Protein AF-A0A951TPG4-F1 (afdb_monomer)

Radius of gyration: 19.71 Å; Cα contacts (8 Å, |Δi|>4): 308; chains: 1; bounding box: 46×53×49 Å

Structure (mmCIF, N/CA/C/O backbone):
data_AF-A0A951TPG4-F1
#
_entry.id   AF-A0A951TPG4-F1
#
loop_
_atom_site.group_PDB
_atom_site.id
_atom_site.type_symbol
_atom_site.label_atom_id
_atom_site.label_alt_id
_atom_site.label_comp_id
_atom_site.label_asym_id
_atom_site.label_entity_id
_atom_site.label_seq_id
_atom_site.pdbx_PDB_ins_code
_atom_site.Cartn_x
_atom_site.Cartn_y
_atom_site.Cartn_z
_atom_site.occupancy
_atom_site.B_iso_or_equiv
_atom_site.auth_seq_id
_atom_site.auth_comp_id
_atom_site.auth_asym_id
_atom_site.auth_atom_id
_atom_site.pdbx_PDB_model_num
ATOM 1 N N . ASP A 1 1 ? -2.250 18.050 19.161 1.00 84.06 1 ASP A N 1
ATOM 2 C CA . ASP A 1 1 ? -1.985 19.149 18.206 1.00 84.06 1 ASP A CA 1
ATOM 3 C C . ASP A 1 1 ? -3.264 19.730 17.586 1.00 84.06 1 ASP A C 1
ATOM 5 O O . ASP A 1 1 ? -3.178 20.766 16.949 1.00 84.06 1 ASP A O 1
ATOM 9 N N . GLY A 1 2 ? -4.445 19.131 17.802 1.00 88.38 2 GLY A N 1
ATOM 10 C CA . GLY A 1 2 ? -5.726 19.658 17.303 1.00 88.38 2 GLY A CA 1
ATOM 11 C C . GLY A 1 2 ? -6.078 19.198 15.884 1.00 88.38 2 GLY A C 1
ATOM 12 O O . GLY A 1 2 ? -7.195 19.431 15.429 1.00 88.38 2 GLY A O 1
ATOM 13 N N . SER A 1 3 ? -5.179 18.470 15.213 1.00 88.88 3 SER A N 1
ATOM 14 C CA . SER A 1 3 ? -5.372 17.965 13.848 1.00 88.88 3 SER A CA 1
ATOM 15 C C . SER A 1 3 ? -6.618 17.081 13.736 1.00 88.88 3 SER A C 1
ATOM 17 O O . SER A 1 3 ? -7.423 17.235 12.823 1.00 88.88 3 SER A O 1
ATOM 19 N N . ALA A 1 4 ? -6.839 16.202 14.716 1.00 91.44 4 ALA A N 1
ATOM 20 C CA . ALA A 1 4 ? -8.004 15.321 14.748 1.00 91.44 4 ALA A CA 1
ATOM 21 C C . ALA A 1 4 ? -9.334 16.088 14.898 1.00 91.44 4 ALA A C 1
ATOM 23 O O . ALA A 1 4 ? -10.349 15.674 14.339 1.00 91.44 4 ALA A O 1
ATOM 24 N N . ASP A 1 5 ? -9.346 17.193 15.649 1.00 93.94 5 ASP A N 1
ATOM 25 C CA . ASP A 1 5 ? -10.544 18.025 15.823 1.00 93.94 5 ASP A CA 1
ATOM 26 C C . ASP A 1 5 ? -10.844 18.815 14.547 1.00 93.94 5 ASP A C 1
ATOM 28 O O . ASP A 1 5 ? -11.993 18.863 14.112 1.00 93.94 5 ASP A O 1
ATOM 32 N N . ALA A 1 6 ? -9.806 19.344 13.891 1.00 93.88 6 ALA A N 1
ATOM 33 C CA . ALA A 1 6 ? -9.936 20.022 12.605 1.00 93.88 6 ALA A CA 1
ATOM 34 C C . ALA A 1 6 ? -10.495 19.092 11.513 1.00 93.88 6 ALA A C 1
ATOM 36 O O . ALA A 1 6 ? -11.400 19.490 10.782 1.00 93.88 6 ALA A O 1
ATOM 37 N N . VAL A 1 7 ? -10.015 17.843 11.435 1.00 93.75 7 VAL A N 1
ATOM 38 C CA . VAL A 1 7 ? -10.526 16.847 10.475 1.00 93.75 7 VAL A CA 1
ATOM 39 C C . VAL A 1 7 ? -11.992 16.516 10.745 1.00 93.75 7 VAL A C 1
ATOM 41 O O . VAL A 1 7 ? -12.790 16.529 9.813 1.00 93.75 7 VAL A O 1
ATOM 44 N N . ALA A 1 8 ? -12.366 16.268 12.005 1.00 94.06 8 ALA A N 1
ATOM 45 C CA . ALA A 1 8 ? -13.750 15.950 12.362 1.00 94.06 8 ALA A CA 1
ATOM 46 C C . ALA A 1 8 ? -14.727 17.089 12.020 1.00 94.06 8 ALA A C 1
ATOM 48 O O . ALA A 1 8 ? -15.861 16.826 11.633 1.00 94.06 8 ALA A O 1
ATOM 49 N N . ALA A 1 9 ? -14.286 18.343 12.155 1.00 95.50 9 ALA A N 1
ATOM 50 C CA . ALA A 1 9 ? -15.098 19.509 11.826 1.00 95.50 9 ALA A CA 1
ATOM 51 C C . ALA A 1 9 ? -15.207 19.755 10.311 1.00 95.50 9 ALA A C 1
ATOM 53 O O . ALA A 1 9 ? -16.282 20.099 9.826 1.00 95.50 9 ALA A O 1
ATOM 54 N N . ALA A 1 10 ? -14.108 19.602 9.566 1.00 96.56 10 ALA A N 1
ATOM 55 C CA . ALA A 1 10 ? -14.062 19.907 8.135 1.00 96.56 10 ALA A CA 1
ATOM 56 C C . ALA A 1 10 ? -14.616 18.781 7.245 1.00 96.56 10 ALA A C 1
ATOM 58 O O . ALA A 1 10 ? -15.106 19.058 6.153 1.00 96.56 10 ALA A O 1
ATOM 59 N N . PHE A 1 11 ? -14.544 17.526 7.700 1.00 95.25 11 PHE A N 1
ATOM 60 C CA . PHE A 1 11 ? -14.898 16.344 6.911 1.00 95.25 11 PHE A CA 1
ATOM 61 C C . PHE A 1 11 ? -15.816 15.398 7.704 1.00 95.25 11 PHE A C 1
ATOM 63 O O . PHE A 1 11 ? -15.390 14.307 8.089 1.00 95.25 11 PHE A O 1
ATOM 70 N N . PRO A 1 12 ? -17.079 15.788 7.958 1.00 93.50 12 PRO A N 1
ATOM 71 C CA . PRO A 1 12 ? -18.003 14.994 8.774 1.00 93.50 12 PRO A CA 1
ATOM 72 C C . PRO A 1 12 ? -18.322 13.616 8.172 1.00 93.50 12 PRO A C 1
ATOM 74 O O . PRO A 1 12 ? -18.637 12.685 8.910 1.00 93.50 12 PRO A O 1
ATOM 77 N N . ASP A 1 13 ? -18.190 13.465 6.852 1.00 94.12 13 ASP A N 1
ATOM 78 C CA . ASP A 1 13 ? -18.424 12.202 6.143 1.00 94.12 13 ASP A CA 1
ATOM 79 C C . ASP A 1 13 ? -17.224 11.235 6.206 1.00 94.12 13 ASP A C 1
ATOM 81 O O . ASP A 1 13 ? -17.321 10.075 5.796 1.00 94.12 13 ASP A O 1
ATOM 85 N N . VAL A 1 14 ? -16.077 11.682 6.735 1.00 94.56 14 VAL A N 1
ATOM 86 C CA . VAL A 1 14 ? -14.886 10.846 6.917 1.00 94.56 14 VAL A CA 1
ATOM 87 C C . VAL A 1 14 ? -14.933 10.163 8.279 1.00 94.56 14 VAL A C 1
ATOM 89 O O . VAL A 1 14 ? -15.034 10.795 9.329 1.00 94.56 14 VAL A O 1
ATOM 92 N N . GLN A 1 15 ? -14.763 8.840 8.283 1.00 95.12 15 GLN A N 1
ATOM 93 C CA . GLN A 1 15 ? -14.588 8.099 9.526 1.00 95.12 15 GLN A CA 1
ATOM 94 C C . GLN A 1 15 ? -13.205 8.383 10.131 1.00 95.12 15 GLN A C 1
ATOM 96 O O . GLN A 1 15 ? -12.191 7.844 9.686 1.00 95.12 15 GLN A O 1
ATOM 101 N N . LEU A 1 16 ? -13.173 9.189 11.191 1.00 95.38 16 LEU A N 1
ATOM 102 C CA . LEU A 1 16 ? -11.955 9.480 11.940 1.00 95.38 16 LEU A CA 1
ATOM 103 C C . LEU A 1 16 ? -11.683 8.413 13.012 1.00 95.38 16 LEU A C 1
ATOM 105 O O . LEU A 1 16 ? -12.517 8.160 13.881 1.00 95.38 16 LEU A O 1
ATOM 109 N N . ILE A 1 17 ? -10.477 7.843 13.004 1.00 94.75 17 ILE A N 1
ATOM 110 C CA . ILE A 1 17 ? -9.995 6.921 14.041 1.00 94.75 17 ILE A CA 1
ATOM 111 C C . ILE A 1 17 ? -8.887 7.615 14.823 1.00 94.75 17 ILE A C 1
ATOM 113 O O . ILE A 1 17 ? -7.838 7.944 14.273 1.00 94.75 17 ILE A O 1
ATOM 117 N N . ARG A 1 18 ? -9.119 7.830 16.119 1.00 93.00 18 ARG A N 1
ATOM 118 C CA . ARG A 1 18 ? -8.136 8.436 17.022 1.00 93.00 18 ARG A CA 1
ATOM 119 C C . ARG A 1 18 ? -7.390 7.341 17.771 1.00 93.00 18 ARG A C 1
ATOM 121 O O . ARG A 1 18 ? -8.009 6.539 18.466 1.00 93.00 18 ARG A O 1
ATOM 128 N N . SER A 1 19 ? -6.069 7.323 17.636 1.00 90.25 19 SER A N 1
ATOM 129 C CA . SER A 1 19 ? -5.211 6.508 18.495 1.00 90.25 19 SER A CA 1
ATOM 130 C C . SER A 1 19 ? -4.970 7.228 19.820 1.00 90.25 19 SER A C 1
ATOM 132 O O . SER A 1 19 ? -4.822 8.450 19.838 1.00 90.25 19 SER A O 1
ATOM 134 N N . VAL A 1 20 ? -4.922 6.470 20.917 1.00 86.81 20 VAL A N 1
ATOM 135 C CA . VAL A 1 20 ? -4.588 6.998 22.252 1.00 86.81 20 VAL A CA 1
ATOM 136 C C . VAL A 1 20 ? -3.117 7.415 22.307 1.00 86.81 20 VAL A C 1
ATOM 138 O O . VAL A 1 20 ? -2.793 8.468 22.847 1.00 86.81 20 VAL A O 1
ATOM 141 N N . ASP A 1 21 ? -2.252 6.620 21.677 1.00 88.75 21 ASP A N 1
ATOM 142 C CA . ASP A 1 21 ? -0.809 6.838 21.631 1.00 88.75 21 ASP A CA 1
ATOM 143 C C . ASP A 1 21 ? -0.329 7.106 20.201 1.00 88.75 21 ASP A C 1
ATOM 145 O O . ASP A 1 21 ? -0.945 6.677 19.219 1.00 88.75 21 ASP A O 1
ATOM 149 N N . ASN A 1 22 ? 0.816 7.777 20.062 1.00 89.38 22 ASN A N 1
ATOM 150 C CA . ASN A 1 22 ? 1.472 7.905 18.766 1.00 89.38 22 ASN A CA 1
ATOM 151 C C . ASN A 1 22 ? 2.089 6.556 18.363 1.00 89.38 22 ASN A C 1
ATOM 153 O O . ASN A 1 22 ? 3.147 6.170 18.855 1.00 89.38 22 ASN A O 1
ATOM 157 N N . MET A 1 23 ? 1.415 5.848 17.458 1.00 89.81 23 MET A N 1
ATOM 158 C CA . MET A 1 23 ? 1.834 4.534 16.958 1.00 89.81 23 MET A CA 1
ATOM 159 C C . MET A 1 23 ? 2.755 4.616 15.733 1.00 89.81 23 MET A C 1
ATOM 161 O O . MET A 1 23 ? 3.107 3.578 15.168 1.00 89.81 23 MET A O 1
ATOM 165 N N . GLY A 1 24 ? 3.108 5.825 15.284 1.00 90.06 24 GLY A N 1
ATOM 166 C CA . GLY A 1 24 ? 3.859 6.027 14.052 1.00 90.06 24 GLY A CA 1
ATOM 167 C C . GLY A 1 24 ? 3.204 5.311 12.865 1.00 90.06 24 GLY A C 1
ATOM 168 O O . GLY A 1 24 ? 1.981 5.348 12.695 1.00 90.06 24 GLY A O 1
ATOM 169 N N . ALA A 1 25 ? 3.999 4.607 12.061 1.00 88.00 25 ALA A N 1
ATOM 170 C CA . ALA A 1 25 ? 3.506 3.920 10.873 1.00 88.00 25 ALA A CA 1
ATOM 171 C C . ALA A 1 25 ? 2.501 2.794 11.172 1.00 88.00 25 ALA A C 1
ATOM 173 O O . ALA A 1 25 ? 1.580 2.570 10.382 1.00 88.00 25 ALA A O 1
ATOM 174 N N . ALA A 1 26 ? 2.603 2.144 12.338 1.00 92.38 26 ALA A N 1
ATOM 175 C CA . ALA A 1 26 ? 1.662 1.106 12.759 1.00 92.38 26 ALA A CA 1
ATOM 176 C C . ALA A 1 26 ? 0.233 1.639 12.967 1.00 92.38 26 ALA A C 1
ATOM 178 O O . ALA A 1 26 ? -0.722 0.866 12.886 1.00 92.38 26 ALA A O 1
ATOM 179 N N . GLY A 1 27 ? 0.058 2.956 13.143 1.00 93.50 27 GLY A N 1
ATOM 180 C CA . GLY A 1 27 ? -1.261 3.592 13.200 1.00 93.50 27 GLY A CA 1
ATOM 181 C C . GLY A 1 27 ? -2.102 3.347 11.940 1.00 93.50 27 GLY A C 1
ATOM 182 O O . GLY A 1 27 ? -3.318 3.187 12.036 1.00 93.50 27 GLY A O 1
ATOM 183 N N . ARG A 1 28 ? -1.465 3.190 10.768 1.00 94.75 28 ARG A N 1
ATOM 184 C CA . ARG A 1 28 ? -2.149 2.851 9.505 1.00 94.75 28 ARG A CA 1
ATOM 185 C C . ARG A 1 28 ? -2.899 1.516 9.587 1.00 94.75 28 ARG A C 1
ATOM 187 O O . ARG A 1 28 ? -3.941 1.356 8.951 1.00 94.75 28 ARG A O 1
ATOM 194 N N . THR A 1 29 ? -2.429 0.578 10.412 1.00 96.00 29 THR A N 1
ATOM 195 C CA . THR A 1 29 ? -3.097 -0.715 10.624 1.00 96.00 29 THR A CA 1
ATOM 196 C C . THR A 1 29 ? -4.477 -0.557 11.267 1.00 96.00 29 THR A C 1
ATOM 198 O O . THR A 1 29 ? -5.376 -1.321 10.917 1.00 96.00 29 THR A O 1
ATOM 201 N N . LEU A 1 30 ? -4.698 0.455 12.117 1.00 95.88 30 LEU A N 1
ATOM 202 C CA . LEU A 1 30 ? -6.023 0.735 12.692 1.00 95.88 30 LEU A CA 1
ATOM 203 C C . LEU A 1 30 ? -7.043 1.086 11.597 1.00 95.88 30 LEU A C 1
ATOM 205 O O . LEU A 1 30 ? -8.168 0.585 11.601 1.00 95.88 30 LEU A O 1
ATOM 209 N N . GLY A 1 31 ? -6.622 1.886 10.612 1.00 96.25 31 GLY A N 1
ATOM 210 C CA . GLY A 1 31 ? -7.434 2.211 9.438 1.00 96.25 31 GLY A CA 1
ATOM 211 C C . GLY A 1 31 ? -7.790 0.972 8.618 1.00 96.25 31 GLY A C 1
ATOM 212 O O . GLY A 1 31 ? -8.952 0.767 8.273 1.00 96.25 31 GLY A O 1
ATOM 213 N N . VAL A 1 32 ? -6.820 0.084 8.370 1.00 97.75 32 VAL A N 1
ATOM 214 C CA . VAL A 1 32 ? -7.061 -1.167 7.626 1.00 97.75 32 VAL A CA 1
ATOM 215 C C . VAL A 1 32 ? -8.016 -2.106 8.373 1.00 97.75 32 VAL A C 1
ATOM 217 O O . VAL A 1 32 ? -8.857 -2.759 7.750 1.00 97.75 32 VAL A O 1
ATOM 220 N N . GLN A 1 33 ? -7.918 -2.177 9.703 1.00 97.25 33 GLN A N 1
ATOM 221 C CA . GLN A 1 33 ? -8.828 -2.973 10.530 1.00 97.25 33 GLN A CA 1
ATOM 222 C C . GLN A 1 33 ? -10.274 -2.479 10.407 1.00 97.25 33 GLN A C 1
ATOM 224 O O . GLN A 1 33 ? -11.175 -3.299 10.215 1.00 97.25 33 GLN A O 1
ATOM 229 N N . ALA A 1 34 ? -10.483 -1.162 10.443 1.00 97.31 34 ALA A N 1
ATOM 230 C CA . ALA A 1 34 ? -11.802 -0.544 10.321 1.00 97.31 34 ALA A CA 1
ATOM 231 C C . ALA A 1 34 ? -12.358 -0.528 8.886 1.00 97.31 34 ALA A C 1
ATOM 233 O O . ALA A 1 34 ? -13.577 -0.520 8.699 1.00 97.31 34 ALA A O 1
ATOM 234 N N . ALA A 1 35 ? -11.488 -0.539 7.871 1.00 97.19 35 ALA A N 1
ATOM 235 C CA . ALA A 1 35 ? -11.898 -0.560 6.473 1.00 97.19 35 ALA A CA 1
ATOM 236 C C . ALA A 1 35 ? -12.775 -1.785 6.168 1.00 97.19 35 ALA A C 1
ATOM 238 O O . ALA A 1 35 ? -12.524 -2.889 6.650 1.00 97.19 35 ALA A O 1
ATOM 239 N N . ARG A 1 36 ? -13.800 -1.602 5.330 1.00 96.12 36 ARG A N 1
ATOM 240 C CA . ARG A 1 36 ? -14.718 -2.680 4.905 1.00 96.12 36 ARG A CA 1
ATOM 241 C C . ARG A 1 36 ? -14.459 -3.167 3.479 1.00 96.12 36 ARG A C 1
ATOM 243 O O . ARG A 1 36 ? -15.005 -4.183 3.064 1.00 96.12 36 ARG A O 1
ATOM 250 N N . THR A 1 37 ? -13.630 -2.450 2.728 1.00 97.00 37 THR A N 1
ATOM 251 C CA . THR A 1 37 ? -13.306 -2.761 1.337 1.00 97.00 37 THR A CA 1
ATOM 252 C C . THR A 1 37 ? -12.300 -3.917 1.239 1.00 97.00 37 THR A C 1
ATOM 254 O O . THR A 1 37 ? -11.469 -4.106 2.132 1.00 97.00 37 THR A O 1
ATOM 257 N N . PRO A 1 38 ? -12.329 -4.707 0.148 1.00 97.44 38 PRO A N 1
ATOM 258 C CA . PRO A 1 38 ? -11.378 -5.804 -0.056 1.00 97.44 38 PRO A CA 1
ATOM 259 C C . PRO A 1 38 ? -9.943 -5.311 -0.289 1.00 97.44 38 PRO A C 1
ATOM 261 O O . PRO A 1 38 ? -8.984 -6.031 0.007 1.00 97.44 38 PRO A O 1
ATOM 264 N N . PHE A 1 39 ? -9.800 -4.083 -0.791 1.00 98.31 39 PHE A N 1
ATOM 265 C CA . PHE A 1 39 ? -8.528 -3.415 -1.037 1.00 98.31 39 PHE A CA 1
ATOM 266 C C . PHE A 1 39 ? -8.484 -2.094 -0.276 1.00 98.31 39 PHE A C 1
ATOM 268 O O . PHE A 1 39 ? -9.502 -1.406 -0.172 1.00 98.31 39 PHE A O 1
ATOM 275 N N . VAL A 1 40 ? -7.312 -1.749 0.247 1.00 98.44 40 VAL A N 1
ATOM 276 C CA . VAL A 1 40 ? -7.069 -0.486 0.950 1.00 98.44 40 VAL A CA 1
ATOM 277 C C . VAL A 1 40 ? -5.897 0.207 0.279 1.00 98.44 40 VAL A C 1
ATOM 279 O O . VAL A 1 40 ? -4.826 -0.381 0.161 1.00 98.44 40 VAL A O 1
ATOM 282 N N . ALA A 1 41 ? -6.122 1.431 -0.185 1.00 98.12 41 ALA A N 1
ATOM 283 C CA . ALA A 1 41 ? -5.073 2.308 -0.678 1.00 98.12 41 ALA A CA 1
ATOM 284 C C . ALA A 1 41 ? -4.615 3.210 0.466 1.00 98.12 41 ALA A C 1
ATOM 286 O O . ALA A 1 41 ? -5.449 3.769 1.181 1.00 98.12 41 ALA A O 1
ATOM 287 N N . PHE A 1 42 ? -3.307 3.325 0.647 1.00 97.06 42 PHE A N 1
ATOM 288 C CA . PHE A 1 42 ? -2.738 4.293 1.569 1.00 97.06 42 PHE A CA 1
ATOM 289 C C . PHE A 1 42 ? -2.589 5.652 0.887 1.00 97.06 42 PHE A C 1
ATOM 291 O O . PHE A 1 42 ? -2.563 5.745 -0.339 1.00 97.06 42 PHE A O 1
ATOM 298 N N . ALA A 1 43 ? -2.564 6.692 1.710 1.00 94.06 43 ALA A N 1
ATOM 299 C CA . ALA A 1 43 ? -2.190 8.048 1.355 1.00 94.06 43 ALA A CA 1
ATOM 300 C C . ALA A 1 43 ? -1.689 8.722 2.640 1.00 94.06 43 ALA A C 1
ATOM 302 O O . ALA A 1 43 ? -2.263 8.521 3.716 1.00 94.06 43 ALA A O 1
ATOM 303 N N . ASP A 1 44 ? -0.606 9.474 2.526 1.00 90.62 44 ASP A N 1
ATOM 304 C CA . ASP A 1 44 ? -0.159 10.438 3.528 1.00 90.62 44 ASP A CA 1
ATOM 305 C C . ASP A 1 44 ? -0.982 11.731 3.420 1.00 90.62 44 ASP A C 1
ATOM 307 O O . ASP A 1 44 ? -1.706 11.938 2.443 1.00 90.62 44 ASP A O 1
ATOM 311 N N . ASP A 1 45 ? -0.874 12.600 4.426 1.00 88.81 45 ASP A N 1
ATOM 312 C CA . ASP A 1 45 ? -1.624 13.860 4.525 1.00 88.81 45 ASP A CA 1
ATOM 313 C C . ASP A 1 45 ? -1.272 14.883 3.433 1.00 88.81 45 ASP A C 1
ATOM 315 O O . ASP A 1 45 ? -2.008 15.850 3.231 1.00 88.81 45 ASP A O 1
ATOM 319 N N . ASP A 1 46 ? -0.187 14.647 2.697 1.00 89.00 46 ASP A N 1
ATOM 320 C CA . ASP A 1 46 ? 0.225 15.434 1.544 1.00 89.00 46 ASP A CA 1
ATOM 321 C C . ASP A 1 46 ? 0.180 14.665 0.211 1.00 89.00 46 ASP A C 1
ATOM 323 O O . ASP A 1 46 ? 0.538 15.237 -0.812 1.00 89.00 46 ASP A O 1
ATOM 327 N N . SER A 1 47 ? -0.292 13.416 0.167 1.00 92.25 47 SER A N 1
ATOM 328 C CA . SER A 1 47 ? -0.319 12.610 -1.068 1.00 92.25 47 SER A CA 1
ATOM 329 C C . SER A 1 47 ? -1.729 12.359 -1.603 1.00 92.25 47 SER A C 1
ATOM 331 O O . SER A 1 47 ? -2.706 12.344 -0.854 1.00 92.25 47 SER A O 1
ATOM 333 N N . TRP A 1 48 ? -1.848 12.140 -2.913 1.00 94.75 48 TRP A N 1
ATOM 334 C CA . TRP A 1 48 ? -3.111 11.790 -3.557 1.00 94.75 48 TRP A CA 1
ATOM 335 C C . TRP A 1 48 ? -2.919 10.936 -4.812 1.00 94.75 48 TRP A C 1
ATOM 337 O O . TRP A 1 48 ? -1.964 11.073 -5.576 1.00 94.75 48 TRP A O 1
ATOM 347 N N . TRP A 1 49 ? -3.910 10.093 -5.091 1.00 96.88 49 TRP A N 1
ATOM 348 C CA . TRP A 1 49 ? -3.903 9.201 -6.247 1.00 96.88 49 TRP A CA 1
ATOM 349 C C . TRP A 1 49 ? -4.231 9.937 -7.551 1.00 96.88 49 TRP A C 1
ATOM 351 O O . TRP A 1 49 ? -5.138 10.770 -7.611 1.00 96.88 49 TRP A O 1
ATOM 361 N N . ALA A 1 50 ? -3.524 9.597 -8.632 1.00 96.12 50 ALA A N 1
ATOM 362 C CA . ALA A 1 50 ? -3.833 10.120 -9.959 1.00 96.12 50 ALA A CA 1
ATOM 363 C C . ALA A 1 50 ? -5.186 9.579 -10.475 1.00 96.12 50 ALA A C 1
ATOM 365 O O . ALA A 1 50 ? -5.575 8.453 -10.136 1.00 96.12 50 ALA A O 1
ATOM 366 N N . PRO A 1 51 ? -5.895 10.322 -11.348 1.00 95.81 51 PRO A N 1
ATOM 367 C CA . PRO A 1 51 ? -7.127 9.838 -11.964 1.00 95.81 51 PRO A CA 1
ATOM 368 C C . PRO A 1 51 ? -6.945 8.457 -12.612 1.00 95.81 51 PRO A C 1
ATOM 370 O O . PRO A 1 51 ? -5.994 8.223 -13.356 1.00 95.81 51 PRO A O 1
ATOM 373 N N . GLY A 1 52 ? -7.844 7.521 -12.302 1.00 96.81 52 GLY A N 1
ATOM 374 C CA . GLY A 1 52 ? -7.796 6.146 -12.811 1.00 96.81 52 GLY A CA 1
ATOM 375 C C . GLY A 1 52 ? -6.771 5.219 -12.139 1.00 96.81 52 GLY A C 1
ATOM 376 O O . GLY A 1 52 ? -6.803 4.015 -12.399 1.00 96.81 52 GLY A O 1
ATOM 377 N N . ALA A 1 53 ? -5.908 5.710 -11.240 1.00 97.50 53 ALA A N 1
ATOM 378 C CA . ALA A 1 53 ? -4.899 4.882 -10.575 1.00 97.50 53 ALA A CA 1
ATOM 379 C C . ALA A 1 53 ? -5.532 3.754 -9.743 1.00 97.50 53 ALA A C 1
ATOM 381 O O . ALA A 1 53 ? -5.186 2.586 -9.918 1.00 97.50 53 ALA A O 1
ATOM 382 N N . LEU A 1 54 ? -6.535 4.073 -8.919 1.00 97.50 54 LEU A N 1
ATOM 383 C CA . LEU A 1 54 ? -7.230 3.073 -8.099 1.00 97.50 54 LEU A CA 1
ATOM 384 C C . LEU A 1 54 ? -8.035 2.068 -8.940 1.00 97.50 54 LEU A C 1
ATOM 386 O O . LEU A 1 54 ? -8.101 0.891 -8.589 1.00 97.50 54 LEU A O 1
ATOM 390 N N . ALA A 1 55 ? -8.574 2.490 -10.089 1.00 97.56 55 ALA A N 1
ATOM 391 C CA . ALA A 1 55 ? -9.216 1.580 -11.039 1.00 97.56 55 ALA A CA 1
ATOM 392 C C . ALA A 1 55 ? -8.197 0.608 -11.662 1.00 97.56 55 ALA A C 1
ATOM 394 O O . ALA A 1 55 ? -8.471 -0.583 -11.817 1.00 97.56 55 ALA A O 1
ATOM 395 N N . THR A 1 56 ? -6.990 1.084 -11.977 1.00 98.12 56 THR A N 1
ATOM 396 C CA . THR A 1 56 ? -5.879 0.219 -12.395 1.00 98.12 56 THR A CA 1
ATOM 397 C C . THR A 1 56 ? -5.472 -0.746 -11.286 1.00 98.12 56 THR A C 1
ATOM 399 O O . THR A 1 56 ? -5.359 -1.940 -11.557 1.00 98.12 56 THR A O 1
ATOM 402 N N . ALA A 1 57 ? -5.343 -0.281 -10.041 1.00 98.25 57 ALA A N 1
ATOM 403 C CA . ALA A 1 57 ? -5.031 -1.152 -8.911 1.00 98.25 57 ALA A CA 1
ATOM 404 C C . ALA A 1 57 ? -6.081 -2.262 -8.735 1.00 98.25 57 ALA A C 1
ATOM 406 O O . ALA A 1 57 ? -5.724 -3.435 -8.626 1.00 98.25 57 ALA A O 1
ATOM 407 N N . ALA A 1 58 ? -7.372 -1.919 -8.786 1.00 97.81 58 ALA A N 1
ATOM 408 C CA . ALA A 1 58 ? -8.462 -2.887 -8.692 1.00 97.81 58 ALA A CA 1
ATOM 409 C C . ALA A 1 58 ? -8.391 -3.959 -9.796 1.00 97.81 58 ALA A C 1
ATOM 411 O O . ALA A 1 58 ? -8.519 -5.150 -9.502 1.00 97.81 58 ALA A O 1
ATOM 412 N N . ARG A 1 59 ? -8.110 -3.567 -11.050 1.00 98.00 59 ARG A N 1
ATOM 413 C CA . ARG A 1 59 ? -7.907 -4.519 -12.160 1.00 98.00 59 ARG A CA 1
ATOM 414 C C . ARG A 1 59 ? -6.722 -5.448 -11.910 1.00 98.00 59 ARG A C 1
ATOM 416 O O . ARG A 1 59 ? -6.856 -6.653 -12.105 1.00 98.00 59 ARG A O 1
ATOM 423 N N . CYS A 1 60 ? -5.596 -4.921 -11.429 1.00 98.19 60 CYS A N 1
ATOM 424 C CA . CYS A 1 60 ? -4.432 -5.737 -11.085 1.00 98.19 60 CYS A CA 1
ATOM 425 C C . CYS A 1 60 ? -4.764 -6.778 -10.007 1.00 98.19 60 CYS A C 1
ATOM 427 O O . CYS A 1 60 ? -4.422 -7.947 -10.164 1.00 98.19 60 CYS A O 1
ATOM 429 N N . PHE A 1 61 ? -5.478 -6.397 -8.943 1.00 98.31 61 PHE A N 1
ATOM 430 C CA . PHE A 1 61 ? -5.882 -7.343 -7.897 1.00 98.31 61 PHE A CA 1
ATOM 431 C C . PHE A 1 61 ? -6.906 -8.387 -8.358 1.00 98.31 61 PHE A C 1
ATOM 433 O O . PHE A 1 61 ? -6.921 -9.495 -7.811 1.00 98.31 61 PHE A O 1
ATOM 440 N N . ALA A 1 62 ? -7.761 -8.041 -9.323 1.00 97.25 62 ALA A N 1
ATOM 441 C CA . ALA A 1 62 ? -8.707 -8.973 -9.929 1.00 97.25 62 ALA A CA 1
ATOM 442 C C . ALA A 1 62 ? -7.999 -10.003 -10.826 1.00 97.25 62 ALA A C 1
ATOM 444 O O . ALA A 1 62 ? -8.349 -11.178 -10.805 1.00 97.25 62 ALA A O 1
ATOM 445 N N . GLN A 1 63 ? -6.982 -9.573 -11.578 1.00 97.31 63 GLN A N 1
ATOM 446 C CA . GLN A 1 63 ? -6.236 -10.421 -12.515 1.00 97.31 63 GLN A CA 1
ATOM 447 C C . GLN A 1 63 ? -5.128 -11.247 -11.848 1.00 97.31 63 GLN A C 1
ATOM 449 O O . GLN A 1 63 ? -4.762 -12.298 -12.366 1.00 97.31 63 GLN A O 1
ATOM 454 N N . ALA A 1 64 ? -4.614 -10.805 -10.696 1.00 97.62 64 ALA A N 1
ATOM 455 C CA . ALA A 1 64 ? -3.558 -11.486 -9.950 1.00 97.62 64 ALA A CA 1
ATOM 456 C C . ALA A 1 64 ? -4.042 -11.885 -8.541 1.00 97.62 64 ALA A C 1
ATOM 458 O O . ALA A 1 64 ? -3.821 -11.154 -7.567 1.00 97.62 64 ALA A O 1
ATOM 459 N N . PRO A 1 65 ? -4.670 -13.068 -8.374 1.00 97.12 65 PRO A N 1
ATOM 460 C CA . PRO A 1 65 ? -5.159 -13.531 -7.074 1.00 97.12 65 PRO A CA 1
ATOM 461 C C . PRO A 1 65 ? -4.069 -13.626 -6.002 1.00 97.12 65 PRO A C 1
ATOM 463 O O . PRO A 1 65 ? -4.362 -13.411 -4.830 1.00 97.12 65 PRO A O 1
ATOM 466 N N . ARG A 1 66 ? -2.814 -13.901 -6.391 1.00 97.38 66 ARG A N 1
ATOM 467 C CA . ARG A 1 66 ? -1.649 -13.968 -5.489 1.00 97.38 66 ARG A CA 1
ATOM 468 C C . ARG A 1 66 ? -1.051 -12.605 -5.136 1.00 97.38 66 ARG A C 1
ATOM 470 O O . ARG A 1 66 ? -0.147 -12.558 -4.305 1.00 97.38 66 ARG A O 1
ATOM 477 N N . LEU A 1 67 ? -1.543 -11.506 -5.708 1.00 98.50 67 LEU A N 1
ATOM 478 C CA . LEU A 1 67 ? -1.108 -10.159 -5.347 1.00 98.50 67 LEU A CA 1
ATOM 479 C C . LEU A 1 67 ? -1.636 -9.792 -3.952 1.00 98.50 67 LEU A C 1
ATOM 481 O O . LEU A 1 67 ? -2.852 -9.721 -3.729 1.00 98.50 67 LEU A O 1
ATOM 485 N N . GLY A 1 68 ? -0.708 -9.577 -3.020 1.00 98.19 68 GLY A N 1
ATOM 486 C CA . GLY A 1 68 ? -0.973 -9.094 -1.665 1.00 98.19 68 GLY A CA 1
ATOM 487 C C . GLY A 1 68 ? -0.798 -7.582 -1.539 1.00 98.19 68 GLY A C 1
ATOM 488 O O . GLY A 1 68 ? -1.617 -6.931 -0.889 1.00 98.19 68 GLY A O 1
ATOM 489 N N . LEU A 1 69 ? 0.218 -7.022 -2.203 1.00 98.62 69 LEU A N 1
ATOM 490 C CA . LEU A 1 69 ? 0.521 -5.590 -2.199 1.00 98.62 69 LEU A CA 1
ATOM 491 C C . LEU A 1 69 ? 0.942 -5.109 -3.591 1.00 98.62 69 LEU A C 1
ATOM 493 O O . LEU A 1 69 ? 1.768 -5.734 -4.257 1.00 98.62 69 LEU A O 1
ATOM 497 N N . LEU A 1 70 ? 0.390 -3.969 -3.993 1.00 98.62 70 LEU A N 1
ATOM 498 C CA . LEU A 1 70 ? 0.761 -3.215 -5.180 1.00 98.62 70 LEU A CA 1
ATOM 499 C C . LEU A 1 70 ? 1.529 -1.965 -4.749 1.00 98.62 70 LEU A C 1
ATOM 501 O O . LEU A 1 70 ? 0.997 -1.135 -4.012 1.00 98.62 70 LEU A O 1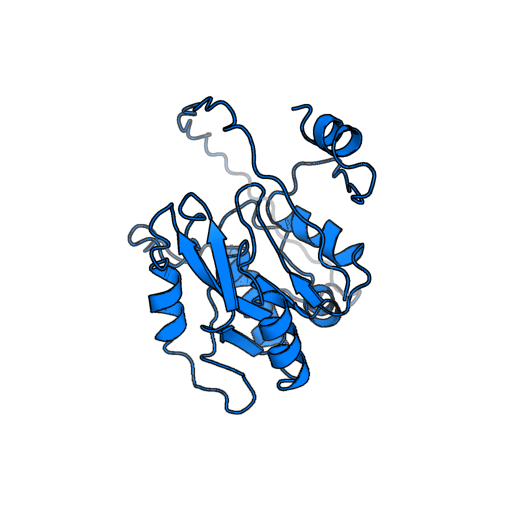
ATOM 505 N N . ALA A 1 71 ? 2.759 -1.827 -5.233 1.00 98.25 71 ALA A N 1
ATOM 506 C CA . ALA A 1 71 ? 3.559 -0.618 -5.102 1.00 98.25 71 ALA A CA 1
ATOM 507 C C . ALA A 1 71 ? 3.375 0.243 -6.358 1.00 98.25 71 ALA A C 1
ATOM 509 O O . ALA A 1 71 ? 3.651 -0.206 -7.474 1.00 98.25 71 ALA A O 1
ATOM 510 N N . ALA A 1 72 ? 2.861 1.457 -6.188 1.00 97.81 72 ALA A N 1
ATOM 511 C CA . ALA A 1 72 ? 2.561 2.361 -7.287 1.00 97.81 72 ALA A CA 1
ATOM 512 C C . ALA A 1 72 ? 3.791 3.172 -7.717 1.00 97.81 72 ALA A C 1
ATOM 514 O O . ALA A 1 72 ? 4.786 3.293 -6.997 1.00 97.81 72 ALA A O 1
ATOM 515 N N . ARG A 1 73 ? 3.704 3.761 -8.908 1.00 97.44 73 ARG A N 1
ATOM 516 C CA . ARG A 1 73 ? 4.605 4.819 -9.359 1.00 97.44 73 ARG A CA 1
ATOM 517 C C . ARG A 1 73 ? 4.327 6.095 -8.569 1.00 97.44 73 ARG A C 1
ATOM 519 O O . ARG A 1 73 ? 3.186 6.525 -8.484 1.00 97.44 73 ARG A O 1
ATOM 526 N N . ILE A 1 74 ? 5.369 6.740 -8.066 1.00 95.94 74 ILE A N 1
ATOM 527 C CA . ILE A 1 74 ? 5.271 7.955 -7.252 1.00 95.94 74 ILE A CA 1
ATOM 528 C C . ILE A 1 74 ? 5.793 9.130 -8.066 1.00 95.94 74 ILE A C 1
ATOM 530 O O . ILE A 1 74 ? 6.906 9.082 -8.600 1.00 95.94 74 ILE A O 1
ATOM 534 N N . LEU A 1 75 ? 4.980 10.175 -8.167 1.00 95.31 75 LEU A N 1
ATOM 535 C CA . LEU A 1 75 ? 5.272 11.406 -8.889 1.00 95.31 75 LEU A CA 1
ATOM 536 C C . LEU A 1 75 ? 5.450 12.541 -7.882 1.00 95.31 75 LEU A C 1
ATOM 538 O O . LEU A 1 75 ? 4.557 12.828 -7.089 1.00 95.31 75 LEU A O 1
ATOM 542 N N . VAL A 1 76 ? 6.616 13.181 -7.917 1.00 94.00 76 VAL A N 1
ATOM 543 C CA . VAL A 1 76 ? 7.053 14.136 -6.902 1.00 94.00 76 VAL A CA 1
ATOM 544 C C . VAL A 1 76 ? 7.118 15.551 -7.459 1.00 94.00 76 VAL A C 1
ATOM 546 O O . VAL A 1 76 ? 7.787 15.831 -8.463 1.00 94.00 76 VAL A O 1
ATOM 549 N N . GLY A 1 77 ? 6.486 16.462 -6.726 1.00 91.62 77 GLY A N 1
ATOM 550 C CA . GLY A 1 77 ? 6.520 17.892 -6.974 1.00 91.62 77 GLY A CA 1
ATOM 551 C C . GLY A 1 77 ? 5.713 18.330 -8.201 1.00 91.62 77 GLY A C 1
ATOM 552 O O . GLY A 1 77 ? 5.132 17.514 -8.915 1.00 91.62 77 GLY A O 1
ATOM 553 N N . PRO A 1 78 ? 5.695 19.642 -8.485 1.00 89.00 78 PRO A N 1
ATOM 554 C CA . PRO A 1 78 ? 4.841 20.222 -9.522 1.00 89.00 78 PRO A CA 1
ATOM 555 C C . PRO A 1 78 ? 5.208 19.795 -10.950 1.00 89.00 78 PRO A C 1
ATOM 557 O O . PRO A 1 78 ? 4.396 19.936 -11.855 1.00 89.00 78 PRO A O 1
ATOM 560 N N . GLN A 1 79 ? 6.420 19.276 -11.169 1.00 92.56 79 GLN A N 1
ATOM 561 C CA . GLN A 1 79 ? 6.829 18.708 -12.460 1.00 92.56 79 GLN A CA 1
ATOM 562 C C . GLN A 1 79 ? 6.556 17.199 -12.568 1.00 92.56 79 GLN A C 1
ATOM 564 O O . GLN A 1 79 ? 7.017 16.585 -13.526 1.00 92.56 79 GLN A O 1
ATOM 569 N N . GLU A 1 80 ? 5.876 16.598 -11.584 1.00 92.31 80 GLU A N 1
ATOM 570 C CA . GLU A 1 80 ? 5.533 15.170 -11.545 1.00 92.31 80 GLU A CA 1
ATOM 571 C C . GLU A 1 80 ? 6.742 14.266 -11.844 1.00 92.31 80 GLU A C 1
ATOM 573 O O . GLU A 1 80 ? 6.673 13.310 -12.619 1.00 92.31 80 GLU A O 1
ATOM 578 N N . ARG A 1 81 ? 7.898 14.580 -11.244 1.00 94.44 81 ARG A N 1
ATOM 579 C CA . ARG A 1 81 ? 9.117 13.796 -11.474 1.00 94.44 81 ARG A CA 1
ATOM 580 C C . ARG A 1 81 ? 8.980 12.442 -10.798 1.00 94.44 81 ARG A C 1
ATOM 582 O O . ARG A 1 81 ? 8.649 12.374 -9.620 1.00 94.44 81 ARG A O 1
ATOM 589 N N . VAL A 1 82 ? 9.290 11.371 -11.519 1.00 94.25 82 VAL A N 1
ATOM 590 C CA . VAL A 1 82 ? 9.266 10.016 -10.959 1.00 94.25 82 VAL A CA 1
ATOM 591 C C . VAL A 1 82 ? 10.249 9.915 -9.792 1.00 94.25 82 VAL A C 1
ATOM 593 O O . VAL A 1 82 ? 11.421 10.271 -9.935 1.00 94.25 82 VAL A O 1
ATOM 596 N N . ASP A 1 83 ? 9.786 9.413 -8.647 1.00 93.50 83 ASP A N 1
ATOM 597 C CA . ASP A 1 83 ? 10.655 9.151 -7.503 1.00 93.50 83 ASP A CA 1
ATOM 598 C C . ASP A 1 83 ? 11.705 8.084 -7.873 1.00 93.50 83 ASP A C 1
ATOM 600 O O . ASP A 1 83 ? 11.326 7.014 -8.352 1.00 93.50 83 ASP A O 1
ATOM 604 N N . PRO A 1 84 ? 13.013 8.303 -7.630 1.00 92.31 84 PRO A N 1
ATOM 605 C CA . PRO A 1 84 ? 14.041 7.277 -7.833 1.00 92.31 84 PRO A CA 1
ATOM 606 C C . PRO A 1 84 ? 13.762 5.895 -7.210 1.00 92.31 84 PRO A C 1
ATOM 608 O O . PRO A 1 84 ? 14.281 4.896 -7.708 1.00 92.31 84 PRO A O 1
ATOM 611 N N . ALA A 1 85 ? 12.920 5.803 -6.175 1.00 91.50 85 ALA A N 1
ATOM 612 C CA . ALA A 1 85 ? 12.438 4.537 -5.636 1.00 91.50 85 ALA A CA 1
ATOM 613 C C . ALA A 1 85 ? 11.699 3.704 -6.700 1.00 91.50 85 ALA A C 1
ATOM 615 O O . ALA A 1 85 ? 11.869 2.490 -6.772 1.00 91.50 85 ALA A O 1
ATOM 616 N N . CYS A 1 86 ? 10.945 4.350 -7.590 1.00 95.19 86 CYS A N 1
ATOM 617 C CA . CYS A 1 86 ? 10.266 3.691 -8.704 1.00 95.19 86 CYS A CA 1
ATOM 618 C C . CYS A 1 86 ? 11.260 3.066 -9.684 1.00 95.19 86 CYS A C 1
ATOM 620 O O . CYS A 1 86 ? 11.015 1.977 -10.191 1.00 95.19 86 CYS A O 1
ATOM 622 N N . THR A 1 87 ? 12.400 3.719 -9.929 1.00 94.12 87 THR A N 1
ATOM 623 C CA . THR A 1 87 ? 13.466 3.163 -10.773 1.00 94.12 87 THR A CA 1
ATOM 624 C C . THR A 1 87 ? 14.039 1.891 -10.153 1.00 94.12 87 THR A C 1
ATOM 626 O O . THR A 1 87 ? 14.161 0.877 -10.836 1.00 94.12 87 THR A O 1
ATOM 629 N N . ALA A 1 88 ? 14.330 1.906 -8.851 1.00 93.75 88 ALA A N 1
ATOM 630 C CA . ALA A 1 88 ? 14.826 0.727 -8.145 1.00 93.75 88 ALA A CA 1
ATOM 631 C C . ALA A 1 88 ? 13.785 -0.408 -8.090 1.00 93.75 88 ALA A C 1
ATOM 633 O O . ALA A 1 88 ? 14.135 -1.567 -8.294 1.00 93.75 88 ALA A O 1
ATOM 634 N N . MET A 1 89 ? 12.501 -0.087 -7.899 1.00 96.50 89 MET A N 1
ATOM 635 C CA . MET A 1 89 ? 11.407 -1.063 -7.958 1.00 96.50 89 MET A CA 1
ATOM 636 C C . MET A 1 89 ? 11.224 -1.660 -9.362 1.00 96.50 89 MET A C 1
ATOM 638 O O . MET A 1 89 ? 11.060 -2.871 -9.503 1.00 96.50 89 MET A O 1
ATOM 642 N N . ARG A 1 90 ? 11.303 -0.834 -10.414 1.00 96.44 90 ARG A N 1
ATOM 643 C CA . ARG A 1 90 ? 11.210 -1.277 -11.814 1.00 96.44 90 ARG A CA 1
ATOM 644 C C . ARG A 1 90 ? 12.330 -2.249 -12.183 1.00 96.44 90 ARG A C 1
ATOM 646 O O . ARG A 1 90 ? 12.084 -3.207 -12.908 1.00 96.44 90 ARG A O 1
ATOM 653 N N . HIS A 1 91 ? 13.540 -1.995 -11.694 1.00 95.19 91 HIS A N 1
ATOM 654 C CA . HIS A 1 91 ? 14.731 -2.806 -11.954 1.00 95.19 91 HIS A CA 1
ATOM 655 C C . HIS A 1 91 ? 15.060 -3.753 -10.793 1.00 95.19 91 HIS A C 1
ATOM 657 O O . HIS A 1 91 ? 16.229 -4.044 -10.540 1.00 95.19 91 HIS A O 1
ATOM 663 N N . SER A 1 92 ? 14.036 -4.216 -10.071 1.00 95.31 92 SER A N 1
ATOM 664 C CA . SER A 1 92 ? 14.213 -5.146 -8.961 1.00 95.31 92 SER A CA 1
ATOM 665 C C . SER A 1 92 ? 14.993 -6.395 -9.400 1.00 95.31 92 SER A C 1
ATOM 667 O O . SER A 1 92 ? 14.658 -6.986 -10.428 1.00 95.31 92 SER A O 1
ATOM 669 N N . PRO A 1 93 ? 16.004 -6.838 -8.627 1.00 94.25 93 PRO A N 1
ATOM 670 C CA . PRO A 1 93 ? 16.776 -8.040 -8.941 1.00 94.25 93 PRO A CA 1
ATOM 671 C C . PRO A 1 93 ? 16.037 -9.337 -8.576 1.00 94.25 93 PRO A C 1
ATOM 673 O O . PRO A 1 93 ? 16.576 -10.427 -8.762 1.00 94.25 93 PRO A O 1
ATOM 676 N N . LEU A 1 94 ? 14.837 -9.242 -7.994 1.00 94.19 94 LEU A N 1
ATOM 677 C CA . LEU A 1 94 ? 14.063 -10.412 -7.601 1.00 94.19 94 LEU A CA 1
ATOM 678 C C . LEU A 1 94 ? 13.538 -11.159 -8.833 1.00 94.19 94 LEU A C 1
ATOM 680 O O . LEU A 1 94 ? 13.175 -10.522 -9.825 1.00 94.19 94 LEU A O 1
ATOM 684 N N . PRO A 1 95 ? 13.423 -12.498 -8.765 1.00 92.12 95 PRO A N 1
ATOM 685 C CA . PRO A 1 95 ? 12.851 -13.275 -9.851 1.00 92.12 95 PRO A CA 1
ATOM 686 C C . PRO A 1 95 ? 11.469 -12.758 -10.256 1.00 92.12 95 PRO A C 1
ATOM 688 O O . PRO A 1 95 ? 10.586 -12.524 -9.416 1.00 92.12 95 PRO A O 1
ATOM 691 N N . ALA A 1 96 ? 11.285 -12.601 -11.565 1.00 89.69 96 ALA A N 1
ATOM 692 C CA . ALA A 1 96 ? 9.987 -12.283 -12.127 1.00 89.69 96 ALA A CA 1
ATOM 693 C C . ALA A 1 96 ? 9.006 -13.422 -11.834 1.00 89.69 96 ALA A C 1
ATOM 695 O O . ALA A 1 96 ? 9.342 -14.606 -11.907 1.00 89.69 96 ALA A O 1
ATOM 696 N N . ARG A 1 97 ? 7.777 -13.044 -11.507 1.00 93.56 97 ARG A N 1
ATOM 697 C CA . ARG A 1 97 ? 6.682 -13.966 -11.240 1.00 93.56 97 ARG A CA 1
ATOM 698 C C . ARG A 1 97 ? 5.609 -13.763 -12.294 1.00 93.56 97 ARG A C 1
ATOM 700 O O . ARG A 1 97 ? 5.042 -12.680 -12.383 1.00 93.56 97 ARG A O 1
ATOM 707 N N . ALA A 1 98 ? 5.341 -14.799 -13.086 1.00 93.12 98 ALA A N 1
ATOM 708 C CA . ALA A 1 98 ? 4.383 -14.725 -14.191 1.00 93.12 98 ALA A CA 1
ATOM 709 C C . ALA A 1 98 ? 2.936 -14.469 -13.729 1.00 93.12 98 ALA A C 1
ATOM 711 O O . ALA A 1 98 ? 2.114 -14.008 -14.511 1.00 93.12 98 ALA A O 1
ATOM 712 N N . ASP A 1 99 ? 2.627 -14.754 -12.462 1.00 95.00 99 ASP A N 1
ATOM 713 C CA . ASP A 1 99 ? 1.318 -14.535 -11.846 1.00 95.00 99 ASP A CA 1
ATOM 714 C C . ASP A 1 99 ? 1.143 -13.131 -11.236 1.00 95.00 99 ASP A C 1
ATOM 716 O O . ASP A 1 99 ? 0.121 -12.869 -10.599 1.00 95.00 99 ASP A O 1
ATOM 720 N N . LEU A 1 100 ? 2.124 -12.231 -11.399 1.00 97.19 100 LEU A N 1
ATOM 721 C CA . LEU A 1 100 ? 2.090 -10.860 -10.886 1.00 97.19 100 LEU A CA 1
ATOM 722 C C . LEU A 1 100 ? 2.046 -9.820 -12.020 1.00 97.19 100 LEU A C 1
ATOM 724 O O . LEU A 1 100 ? 2.616 -10.036 -13.086 1.00 97.19 100 LEU A O 1
ATOM 728 N N . PRO A 1 101 ? 1.414 -8.651 -11.793 1.00 96.56 101 PRO A N 1
ATOM 729 C CA . PRO A 1 101 ? 1.229 -7.614 -12.816 1.00 96.56 101 PRO A CA 1
ATOM 730 C C . PRO A 1 101 ? 2.491 -6.784 -13.120 1.00 96.56 101 PRO A C 1
ATOM 732 O O . PRO A 1 101 ? 2.423 -5.819 -13.878 1.00 96.56 101 PRO A O 1
ATOM 735 N N . GLY A 1 102 ? 3.629 -7.106 -12.503 1.00 96.31 102 GLY A N 1
ATOM 736 C CA . GLY A 1 102 ? 4.875 -6.360 -12.639 1.00 96.31 102 GLY A CA 1
ATOM 737 C C . GLY A 1 102 ? 6.016 -6.973 -11.822 1.00 96.31 102 GLY A C 1
ATOM 738 O O . GLY A 1 102 ? 5.847 -8.058 -11.256 1.00 96.31 102 GLY A O 1
ATOM 739 N N . PRO A 1 103 ? 7.184 -6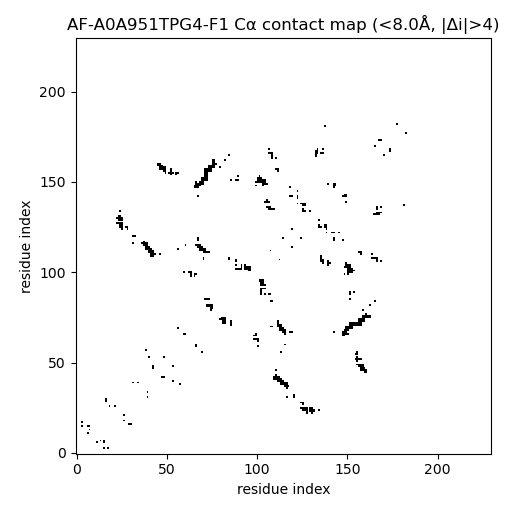.306 -11.761 1.00 97.38 103 PRO A N 1
ATOM 740 C CA . PRO A 1 103 ? 8.352 -6.810 -11.044 1.00 97.38 103 PRO A CA 1
ATOM 741 C C . PRO A 1 103 ? 8.052 -7.080 -9.568 1.00 97.38 103 PRO A C 1
ATOM 743 O O . PRO A 1 103 ? 7.444 -6.247 -8.893 1.00 97.38 103 PRO A O 1
ATOM 746 N N . SER A 1 104 ? 8.523 -8.221 -9.060 1.00 97.44 104 SER A N 1
ATOM 747 C CA . SER A 1 104 ? 8.488 -8.536 -7.630 1.00 97.44 104 SER A CA 1
ATOM 748 C C . SER A 1 104 ? 9.378 -7.552 -6.867 1.00 97.44 104 SER A C 1
ATOM 750 O O . SER A 1 104 ? 10.524 -7.345 -7.265 1.00 97.44 104 SER A O 1
ATOM 752 N N . VAL A 1 105 ? 8.913 -6.977 -5.758 1.00 96.88 105 VAL A N 1
ATOM 753 C CA . VAL A 1 105 ? 9.697 -6.037 -4.934 1.00 96.88 105 VAL A CA 1
ATOM 754 C C . VAL A 1 105 ? 9.630 -6.397 -3.451 1.00 96.88 105 VAL A C 1
ATOM 756 O O . VAL A 1 105 ? 8.635 -6.934 -2.982 1.00 96.88 105 VAL A O 1
ATOM 759 N N . LEU A 1 106 ? 10.688 -6.085 -2.699 1.00 94.25 106 LEU A N 1
ATOM 760 C CA . LEU A 1 106 ? 10.699 -6.153 -1.226 1.00 94.25 106 LEU A CA 1
ATOM 761 C C . LEU A 1 106 ? 10.860 -4.774 -0.568 1.00 94.25 106 LEU A C 1
ATOM 763 O O . LEU A 1 106 ? 10.870 -4.662 0.651 1.00 94.25 106 LEU A O 1
ATOM 767 N N . GLY A 1 107 ? 10.987 -3.723 -1.377 1.00 91.38 107 GLY A N 1
ATOM 768 C CA . GLY A 1 107 ? 10.954 -2.336 -0.938 1.00 91.38 107 GLY A CA 1
ATOM 769 C C . GLY A 1 107 ? 9.869 -1.600 -1.708 1.00 91.38 107 GLY A C 1
ATOM 770 O O . GLY A 1 107 ? 9.751 -1.772 -2.919 1.00 91.38 107 GLY A O 1
ATOM 771 N N . PHE A 1 108 ? 9.083 -0.804 -0.997 1.00 94.75 108 PHE A N 1
ATOM 772 C CA . PHE A 1 108 ? 8.064 0.083 -1.545 1.00 94.75 108 PHE A CA 1
ATOM 773 C C . PHE A 1 108 ? 7.972 1.328 -0.659 1.00 94.75 108 PHE A C 1
ATOM 775 O O . PHE A 1 108 ? 8.641 1.403 0.371 1.00 94.75 108 PHE A O 1
ATOM 782 N N . VAL A 1 109 ? 7.171 2.306 -1.070 1.00 93.00 109 VAL A N 1
ATOM 783 C CA . VAL A 1 109 ? 6.886 3.498 -0.264 1.00 93.00 109 VAL A CA 1
ATOM 784 C C . VAL A 1 109 ? 5.455 3.395 0.237 1.00 93.00 109 VAL A C 1
ATOM 786 O O . VAL A 1 109 ? 4.545 3.178 -0.567 1.00 93.00 109 VAL A O 1
ATOM 789 N N . ALA A 1 110 ? 5.255 3.528 1.549 1.00 92.56 110 ALA A N 1
ATOM 790 C CA . ALA A 1 110 ? 3.953 3.299 2.172 1.00 92.56 110 ALA A CA 1
ATOM 791 C C . ALA A 1 110 ? 2.843 4.187 1.580 1.00 92.56 110 ALA A C 1
ATOM 793 O O . ALA A 1 110 ? 1.776 3.659 1.266 1.00 92.56 110 ALA A O 1
ATOM 794 N N . CYS A 1 111 ? 3.126 5.482 1.367 1.00 91.06 111 CYS A N 1
ATOM 795 C CA . CYS A 1 111 ? 2.186 6.478 0.831 1.00 91.06 111 CYS A CA 1
ATOM 796 C C . CYS A 1 111 ? 1.569 6.036 -0.515 1.00 91.06 111 CYS A C 1
ATOM 798 O O . CYS A 1 111 ? 0.361 6.107 -0.692 1.00 91.06 111 CYS A O 1
ATOM 800 N N . GLY A 1 112 ? 2.367 5.447 -1.412 1.00 94.38 112 GLY A N 1
ATOM 801 C CA . GLY A 1 112 ? 1.942 4.993 -2.741 1.00 94.38 112 GLY A CA 1
ATOM 802 C C . GLY A 1 112 ? 1.695 3.487 -2.833 1.00 94.38 112 GLY A C 1
ATOM 803 O O . GLY A 1 112 ? 2.181 2.842 -3.766 1.00 94.38 112 GLY A O 1
ATOM 804 N N . SER A 1 113 ? 0.992 2.888 -1.869 1.00 97.50 113 SER A N 1
ATOM 805 C CA . SER A 1 113 ? 0.730 1.442 -1.872 1.00 97.50 113 SER A CA 1
ATOM 806 C C . SER A 1 113 ? -0.743 1.080 -1.700 1.00 97.50 113 SER A C 1
ATOM 808 O O . SER A 1 113 ? -1.506 1.752 -1.007 1.00 97.50 113 SER A O 1
ATOM 810 N N . VAL A 1 114 ? -1.150 -0.014 -2.350 1.00 98.62 114 VAL A N 1
ATOM 811 C CA . VAL A 1 114 ? -2.490 -0.598 -2.227 1.00 98.62 114 VAL A CA 1
ATOM 812 C C . VAL A 1 114 ? -2.351 -2.041 -1.769 1.00 98.62 114 VAL A C 1
ATOM 814 O O . VAL A 1 114 ? -1.551 -2.795 -2.321 1.00 98.62 114 VAL A O 1
ATOM 817 N N . VAL A 1 115 ? -3.132 -2.447 -0.773 1.00 98.56 115 VAL A N 1
ATOM 818 C CA . VAL A 1 115 ? -3.051 -3.780 -0.166 1.00 98.56 115 VAL A CA 1
ATOM 819 C C . VAL A 1 115 ? -4.364 -4.534 -0.275 1.00 98.56 115 VAL A C 1
ATOM 821 O O . VAL A 1 115 ? -5.448 -3.960 -0.159 1.00 98.56 115 VAL A O 1
ATOM 824 N N . ARG A 1 116 ? -4.276 -5.858 -0.425 1.00 98.56 116 ARG A N 1
ATOM 825 C CA . ARG A 1 116 ? -5.407 -6.758 -0.192 1.00 98.56 116 ARG A CA 1
ATOM 826 C C . ARG A 1 116 ? -5.638 -6.850 1.310 1.00 98.56 116 ARG A C 1
ATOM 828 O O . ARG A 1 116 ? -4.829 -7.435 2.027 1.00 98.56 116 ARG A O 1
ATOM 835 N N . ARG A 1 117 ? -6.757 -6.300 1.789 1.00 98.50 117 ARG A N 1
ATOM 836 C CA . ARG A 1 117 ? -7.047 -6.125 3.221 1.00 98.50 117 ARG A CA 1
ATOM 837 C C . ARG A 1 117 ? -6.878 -7.418 4.016 1.00 98.50 117 ARG A C 1
ATOM 839 O O . ARG A 1 117 ? -6.181 -7.432 5.024 1.00 98.50 117 ARG A O 1
ATOM 846 N N . ALA A 1 118 ? -7.501 -8.503 3.555 1.00 98.31 118 ALA A N 1
ATOM 847 C CA . ALA A 1 118 ? -7.455 -9.790 4.249 1.00 98.31 118 ALA A CA 1
ATOM 848 C C . ALA A 1 118 ? -6.017 -10.311 4.409 1.00 98.31 118 ALA A C 1
ATOM 850 O O . ALA A 1 118 ? -5.663 -10.827 5.461 1.00 98.31 118 ALA A O 1
ATOM 851 N N . VAL A 1 119 ? -5.182 -10.111 3.390 1.00 98.19 119 VAL A N 1
ATOM 852 C CA . VAL A 1 119 ? -3.783 -10.551 3.375 1.00 98.19 119 VAL A CA 1
ATOM 853 C C . VAL A 1 119 ? -2.913 -9.676 4.261 1.00 98.19 119 VAL A C 1
ATOM 855 O O . VAL A 1 119 ? -2.113 -10.195 5.032 1.00 98.19 119 VAL A O 1
ATOM 858 N N . TYR A 1 120 ? -3.110 -8.359 4.208 1.00 98.19 120 TYR A N 1
ATOM 859 C CA . TYR A 1 120 ? -2.437 -7.425 5.103 1.00 98.19 120 TYR A CA 1
ATOM 860 C C . TYR A 1 120 ? -2.709 -7.768 6.575 1.00 98.19 120 TYR A C 1
ATOM 862 O O . TYR A 1 120 ? -1.783 -7.843 7.378 1.00 98.19 120 TYR A O 1
ATOM 870 N N . LEU A 1 121 ? -3.972 -8.032 6.927 1.00 98.00 121 LEU A N 1
ATOM 871 C CA . LEU A 1 121 ? -4.351 -8.408 8.291 1.00 98.00 121 LEU A CA 1
ATOM 872 C C . LEU A 1 121 ? -3.850 -9.807 8.673 1.00 98.00 121 LEU A C 1
ATOM 874 O O . LEU A 1 121 ? -3.452 -10.005 9.817 1.00 98.00 121 LEU A O 1
ATOM 878 N N . GLN A 1 122 ? -3.814 -10.753 7.728 1.00 97.56 122 GLN A N 1
ATOM 879 C CA . GLN A 1 122 ? -3.269 -12.097 7.945 1.00 97.56 122 GLN A CA 1
ATOM 880 C C . GLN A 1 122 ? -1.804 -12.054 8.399 1.00 97.56 122 GLN A C 1
ATOM 882 O O . GLN A 1 122 ? -1.420 -12.823 9.277 1.00 97.56 122 GLN A O 1
ATOM 887 N N . VAL A 1 123 ? -0.991 -11.169 7.815 1.00 97.06 123 VAL A N 1
ATOM 888 C CA . VAL A 1 123 ? 0.433 -11.033 8.168 1.00 97.06 123 VAL A CA 1
ATOM 889 C C . VAL A 1 123 ? 0.686 -10.068 9.335 1.00 97.06 123 VAL A C 1
ATOM 891 O O . VAL A 1 123 ? 1.828 -9.868 9.731 1.00 97.06 123 VAL A O 1
ATOM 894 N N . GLY A 1 124 ? -0.369 -9.485 9.914 1.00 95.19 124 GLY A N 1
ATOM 895 C CA . GLY A 1 124 ? -0.293 -8.582 11.068 1.00 95.19 124 GLY A CA 1
ATOM 896 C C . GLY A 1 124 ? -0.110 -7.097 10.734 1.00 95.19 124 GLY A C 1
ATOM 897 O O . GLY A 1 124 ? -0.137 -6.270 11.645 1.00 95.19 124 GLY A O 1
ATOM 898 N N . GLY A 1 125 ? 0.012 -6.740 9.453 1.00 95.44 125 GLY A N 1
ATOM 899 C CA . GLY A 1 125 ? 0.166 -5.360 8.992 1.00 95.44 125 GLY A CA 1
ATOM 900 C C . GLY A 1 125 ? 1.503 -4.712 9.364 1.00 95.44 125 GLY A C 1
ATOM 901 O O . GLY A 1 125 ? 2.500 -5.388 9.607 1.00 95.44 125 GLY A O 1
ATOM 902 N N . PHE A 1 126 ? 1.538 -3.378 9.402 1.00 94.44 126 PHE A N 1
ATOM 903 C CA . PHE A 1 126 ? 2.719 -2.637 9.840 1.00 94.44 126 PHE A CA 1
ATOM 904 C C . PHE A 1 126 ? 3.060 -2.945 11.301 1.00 94.44 126 PHE A C 1
ATOM 906 O O . PHE A 1 126 ? 2.226 -2.837 12.203 1.00 94.44 126 PHE A O 1
ATOM 913 N N . SER A 1 127 ? 4.321 -3.311 11.521 1.00 89.75 127 SER A N 1
ATOM 914 C CA . SER A 1 127 ? 4.843 -3.713 12.823 1.00 89.75 127 SER A CA 1
ATOM 915 C C . SER A 1 127 ? 5.022 -2.523 13.764 1.00 89.75 127 SER A C 1
ATOM 917 O O . SER A 1 127 ? 5.797 -1.619 13.468 1.00 89.75 127 SER A O 1
ATOM 919 N N . GLY A 1 128 ? 4.441 -2.594 14.965 1.00 85.88 128 GLY A N 1
ATOM 920 C CA . GLY A 1 128 ? 4.682 -1.613 16.035 1.00 85.88 128 GLY A CA 1
ATOM 921 C C . GLY A 1 128 ? 6.115 -1.592 16.592 1.00 85.88 128 GLY A C 1
ATOM 922 O O . GLY A 1 128 ? 6.426 -0.751 17.427 1.00 85.88 128 GLY A O 1
ATOM 923 N N . LEU A 1 129 ? 6.998 -2.502 16.152 1.00 84.25 129 LEU A N 1
ATOM 924 C CA . LEU A 1 129 ? 8.426 -2.462 16.502 1.00 84.25 129 LEU A CA 1
ATOM 925 C C . LEU A 1 129 ? 9.165 -1.310 15.812 1.00 84.25 129 LEU A C 1
ATOM 927 O O . LEU A 1 129 ? 10.201 -0.870 16.310 1.00 84.25 129 LEU A O 1
ATOM 931 N N . LEU A 1 130 ? 8.664 -0.857 14.660 1.00 80.62 130 LEU A N 1
ATOM 932 C CA . LEU A 1 130 ? 9.239 0.244 13.902 1.00 80.62 130 LEU A CA 1
ATOM 933 C C . LEU A 1 130 ? 8.289 1.432 13.981 1.00 80.62 130 LEU A C 1
ATOM 935 O O . LEU A 1 130 ? 7.145 1.361 13.544 1.00 80.62 130 LEU A O 1
ATOM 939 N N . PHE A 1 131 ? 8.776 2.524 14.565 1.00 72.00 131 PHE A N 1
ATOM 940 C CA . PHE A 1 131 ? 7.995 3.747 14.691 1.00 72.00 131 PHE A CA 1
ATOM 941 C C . PHE A 1 131 ? 7.822 4.436 13.330 1.00 72.00 131 PHE A C 1
ATOM 943 O O . PHE A 1 131 ? 6.714 4.818 12.964 1.00 72.00 131 PHE A O 1
ATOM 950 N N . PHE A 1 132 ? 8.910 4.579 12.569 1.00 72.62 132 PHE A N 1
ATOM 951 C CA . PHE A 1 132 ? 8.922 5.198 11.245 1.00 72.62 132 PHE A CA 1
ATOM 952 C C . PHE A 1 132 ? 10.197 4.796 10.489 1.00 72.62 132 PHE A C 1
ATOM 954 O O . PHE A 1 132 ? 11.259 4.698 11.110 1.00 72.62 132 PHE A O 1
ATOM 961 N N . ALA A 1 133 ? 10.087 4.634 9.171 1.00 72.12 133 ALA A N 1
ATOM 962 C CA . ALA A 1 133 ? 11.117 4.203 8.229 1.00 72.12 133 ALA A CA 1
ATOM 963 C C . ALA A 1 133 ? 11.577 2.736 8.387 1.00 72.12 133 ALA A C 1
ATOM 965 O O . ALA A 1 133 ? 12.268 2.359 9.337 1.00 72.12 133 ALA A O 1
ATOM 966 N N . GLY A 1 134 ? 11.308 1.922 7.360 1.00 80.25 134 GLY A N 1
ATOM 967 C CA . GLY A 1 134 ? 11.701 0.509 7.281 1.00 80.25 134 GLY A CA 1
ATOM 968 C C . GLY A 1 134 ? 10.570 -0.469 7.597 1.00 80.25 134 GLY A C 1
ATOM 969 O O . GLY A 1 134 ? 10.734 -1.676 7.404 1.00 80.25 134 GLY A O 1
ATOM 970 N N . GLU A 1 135 ? 9.416 0.029 8.036 1.00 88.94 135 GLU A N 1
ATOM 971 C CA . GLU A 1 135 ? 8.193 -0.754 8.190 1.00 88.94 135 GLU A CA 1
ATOM 972 C C . GLU A 1 135 ? 7.739 -1.385 6.872 1.00 88.94 135 GLU A C 1
ATOM 974 O O . GLU A 1 135 ? 7.168 -2.477 6.887 1.00 88.94 135 GLU A O 1
ATOM 979 N N . GLU A 1 136 ? 8.039 -0.745 5.738 1.00 92.75 136 GLU A N 1
ATOM 980 C CA . GLU A 1 136 ? 7.689 -1.249 4.415 1.00 92.75 136 GLU A CA 1
ATOM 981 C C . GLU A 1 136 ? 8.436 -2.545 4.116 1.00 92.75 136 GLU A C 1
ATOM 983 O O . GLU A 1 136 ? 7.845 -3.517 3.647 1.00 92.75 136 GLU A O 1
ATOM 988 N N . LEU A 1 137 ? 9.727 -2.595 4.457 1.00 91.25 137 LEU A N 1
ATOM 989 C CA . LEU A 1 137 ? 10.543 -3.787 4.253 1.00 91.25 137 LEU A CA 1
ATOM 990 C C . LEU A 1 137 ? 10.032 -4.960 5.096 1.00 91.25 137 LEU A C 1
ATOM 992 O O . LEU A 1 137 ? 9.906 -6.064 4.571 1.00 91.25 137 LEU A O 1
ATOM 996 N N . LEU A 1 138 ? 9.709 -4.729 6.375 1.00 93.25 138 LEU A N 1
ATOM 997 C CA . LEU A 1 138 ? 9.178 -5.792 7.236 1.00 93.25 138 LEU A CA 1
ATOM 998 C C . LEU A 1 138 ? 7.851 -6.333 6.698 1.00 93.25 138 LEU A C 1
ATOM 1000 O O . LEU A 1 138 ? 7.693 -7.545 6.578 1.00 93.25 138 LEU A O 1
ATOM 1004 N N . LEU A 1 139 ? 6.927 -5.451 6.302 1.00 95.81 139 LEU A N 1
ATOM 1005 C CA . LEU A 1 139 ? 5.656 -5.886 5.729 1.00 95.81 139 LEU A CA 1
ATOM 1006 C C . LEU A 1 139 ? 5.863 -6.681 4.432 1.00 95.81 139 LEU A C 1
ATOM 1008 O O . LEU A 1 139 ? 5.234 -7.720 4.240 1.00 95.81 139 LEU A O 1
ATOM 1012 N N . ALA A 1 140 ? 6.754 -6.231 3.544 1.00 96.12 140 ALA A N 1
ATOM 1013 C CA .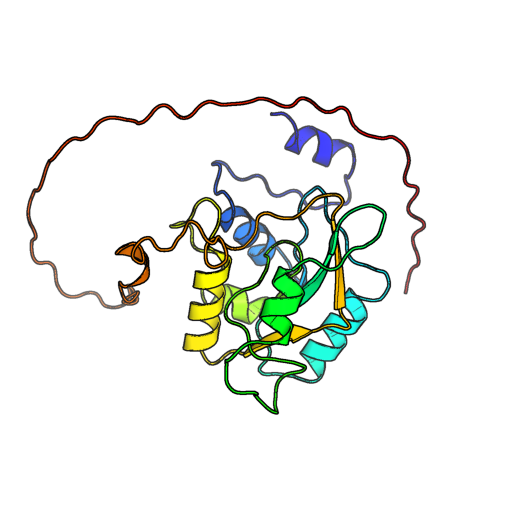 ALA A 1 140 ? 7.043 -6.952 2.308 1.00 96.12 140 ALA A CA 1
ATOM 1014 C C . ALA A 1 140 ? 7.637 -8.345 2.571 1.00 96.12 140 ALA A C 1
ATOM 1016 O O . ALA A 1 140 ? 7.280 -9.306 1.889 1.00 96.12 140 ALA A O 1
ATOM 1017 N N . GLN A 1 141 ? 8.511 -8.468 3.573 1.00 95.38 141 GLN A N 1
ATOM 1018 C CA . GLN A 1 141 ? 9.084 -9.746 3.997 1.00 95.38 141 GLN A CA 1
ATOM 1019 C C . GLN A 1 141 ? 8.027 -10.685 4.581 1.00 95.38 141 GLN A C 1
ATOM 1021 O O . GLN A 1 141 ? 8.005 -11.865 4.224 1.00 95.38 141 GLN A O 1
ATOM 1026 N N . ASP A 1 142 ? 7.133 -10.177 5.428 1.00 96.31 142 ASP A N 1
ATOM 1027 C CA . ASP A 1 142 ? 6.055 -10.968 6.020 1.00 96.31 142 ASP A CA 1
ATOM 1028 C C . ASP A 1 142 ? 5.075 -11.461 4.933 1.00 96.31 142 ASP A C 1
ATOM 1030 O O . ASP A 1 142 ? 4.709 -12.641 4.904 1.00 96.31 142 ASP A O 1
ATOM 1034 N N . LEU A 1 143 ? 4.731 -10.604 3.960 1.00 97.69 143 LEU A N 1
ATOM 1035 C CA . LEU A 1 143 ? 3.934 -10.974 2.782 1.00 97.69 143 LEU A CA 1
ATOM 1036 C C . LEU A 1 143 ? 4.613 -12.063 1.945 1.00 97.69 143 LEU A C 1
ATOM 1038 O O . LEU A 1 143 ? 3.986 -13.081 1.640 1.00 97.69 143 LEU A O 1
ATOM 1042 N N . ALA A 1 144 ? 5.890 -11.878 1.606 1.00 95.75 144 ALA A N 1
ATOM 1043 C CA . ALA A 1 144 ? 6.651 -12.836 0.810 1.00 95.75 144 ALA A CA 1
ATOM 1044 C C . ALA A 1 144 ? 6.797 -14.188 1.526 1.00 95.75 144 ALA A C 1
ATOM 1046 O O . ALA A 1 144 ? 6.638 -15.237 0.901 1.00 95.75 144 ALA A O 1
ATOM 1047 N N . THR A 1 145 ? 7.025 -14.176 2.842 1.00 96.56 145 THR A N 1
ATOM 1048 C CA . THR A 1 145 ? 7.136 -15.388 3.671 1.00 96.56 145 THR A CA 1
ATOM 1049 C C . THR A 1 145 ? 5.809 -16.146 3.744 1.00 96.56 145 THR A C 1
ATOM 1051 O O . THR A 1 145 ? 5.795 -17.374 3.717 1.00 96.56 145 THR A O 1
ATOM 1054 N N . ALA A 1 146 ? 4.679 -15.434 3.749 1.00 97.06 146 ALA A N 1
ATOM 1055 C CA . ALA A 1 146 ? 3.344 -16.022 3.625 1.00 97.06 146 ALA A CA 1
ATOM 1056 C C . ALA A 1 146 ? 2.978 -16.430 2.174 1.00 97.06 146 ALA A C 1
ATOM 1058 O O . ALA A 1 146 ? 1.864 -16.891 1.909 1.00 97.06 146 ALA A O 1
ATOM 1059 N N . GLY A 1 147 ? 3.908 -16.274 1.224 1.00 96.31 147 GLY A N 1
ATOM 1060 C CA . GLY A 1 147 ? 3.763 -16.649 -0.182 1.00 96.31 147 GLY A CA 1
ATOM 1061 C C . GLY A 1 147 ? 2.985 -15.645 -1.036 1.00 96.31 147 GLY A C 1
ATOM 1062 O O . GLY A 1 147 ? 2.627 -15.970 -2.173 1.00 96.31 147 GLY A O 1
ATOM 1063 N N . TRP A 1 148 ? 2.670 -14.462 -0.514 1.00 98.12 148 TRP A N 1
ATOM 1064 C CA . TRP A 1 148 ? 1.966 -13.413 -1.247 1.00 98.12 148 TRP A CA 1
ATOM 1065 C C . TRP A 1 148 ? 2.927 -12.585 -2.098 1.00 98.12 148 TRP A C 1
ATOM 1067 O O . TRP A 1 148 ? 4.071 -12.334 -1.725 1.00 98.12 148 TRP A O 1
ATOM 1077 N N . GLY A 1 149 ? 2.448 -12.153 -3.262 1.00 97.62 149 GLY A N 1
ATOM 1078 C CA . GLY A 1 149 ? 3.196 -11.292 -4.162 1.00 97.62 149 GLY A CA 1
ATOM 1079 C C . GLY A 1 149 ? 3.155 -9.831 -3.731 1.00 97.62 149 GLY A C 1
ATOM 1080 O O . GLY A 1 149 ? 2.101 -9.307 -3.358 1.00 97.62 149 GLY A O 1
ATOM 1081 N N . VAL A 1 150 ? 4.301 -9.175 -3.860 1.00 98.06 150 VAL A N 1
ATOM 1082 C CA . VAL A 1 150 ? 4.468 -7.729 -3.724 1.00 98.06 150 VAL A CA 1
ATOM 1083 C C . VAL A 1 150 ? 5.028 -7.240 -5.054 1.00 98.06 150 VAL A C 1
ATOM 1085 O O . VAL A 1 150 ? 6.122 -7.657 -5.433 1.00 98.06 150 VAL A O 1
ATOM 1088 N N . ALA A 1 151 ? 4.269 -6.432 -5.793 1.00 98.19 151 ALA A N 1
ATOM 1089 C CA . ALA A 1 151 ? 4.618 -6.072 -7.168 1.00 98.19 151 ALA A CA 1
ATOM 1090 C C . ALA A 1 151 ? 4.596 -4.564 -7.407 1.00 98.19 151 ALA A C 1
ATOM 1092 O O . ALA A 1 151 ? 3.671 -3.875 -6.974 1.00 98.19 151 ALA A O 1
ATOM 1093 N N . TYR A 1 152 ? 5.581 -4.071 -8.156 1.00 98.31 152 TYR A N 1
ATOM 1094 C CA . TYR A 1 152 ? 5.576 -2.708 -8.678 1.00 98.31 152 TYR A CA 1
ATOM 1095 C C . TYR A 1 152 ? 4.711 -2.611 -9.935 1.00 98.31 152 TYR A C 1
ATOM 1097 O O . TYR A 1 152 ? 4.902 -3.376 -10.881 1.00 98.31 152 TYR A O 1
ATOM 1105 N N . VAL A 1 153 ? 3.779 -1.657 -9.964 1.00 97.69 153 VAL A N 1
ATOM 1106 C CA . VAL A 1 153 ? 2.861 -1.444 -11.089 1.00 97.69 153 VAL A CA 1
ATOM 1107 C C . VAL A 1 153 ? 2.966 -0.011 -11.584 1.00 97.69 153 VAL A C 1
ATOM 1109 O O . VAL A 1 153 ? 2.446 0.925 -10.984 1.00 97.69 153 VAL A O 1
ATOM 1112 N N . ASP A 1 154 ? 3.591 0.139 -12.748 1.00 95.19 154 ASP A N 1
ATOM 1113 C CA . ASP A 1 154 ? 3.901 1.446 -13.325 1.00 95.19 154 ASP A CA 1
ATOM 1114 C C . ASP A 1 154 ? 2.670 2.236 -13.798 1.00 95.19 154 ASP A C 1
ATOM 1116 O O . ASP A 1 154 ? 2.681 3.465 -13.836 1.00 95.19 154 ASP A O 1
ATOM 1120 N N . GLY A 1 155 ? 1.599 1.523 -14.160 1.00 93.62 155 GLY A N 1
ATOM 1121 C CA . GLY A 1 155 ? 0.330 2.109 -14.601 1.00 93.62 155 GLY A CA 1
ATOM 1122 C C . GLY A 1 155 ? -0.555 2.633 -13.465 1.00 93.62 155 GLY A C 1
ATOM 1123 O O . GLY A 1 155 ? -1.623 3.180 -13.732 1.00 93.62 155 GLY A O 1
ATOM 1124 N N . CYS A 1 156 ? -0.145 2.452 -12.208 1.00 93.50 156 CYS A N 1
ATOM 1125 C CA . CYS A 1 156 ? -0.814 2.994 -11.031 1.00 93.50 156 CYS A CA 1
ATOM 1126 C C . CYS A 1 156 ? 0.048 4.131 -10.481 1.00 93.50 156 CYS A C 1
ATOM 1128 O O . CYS A 1 156 ? 1.230 3.906 -10.233 1.00 93.50 156 CYS A O 1
ATOM 1130 N N . ALA A 1 157 ? -0.506 5.335 -10.326 1.00 93.94 157 ALA A N 1
ATOM 1131 C CA . ALA A 1 157 ? 0.274 6.508 -9.943 1.00 93.94 157 ALA A CA 1
ATOM 1132 C C . ALA A 1 157 ? -0.279 7.214 -8.699 1.00 93.94 157 ALA A C 1
ATOM 1134 O O . ALA A 1 157 ? -1.466 7.534 -8.636 1.00 93.94 157 ALA A O 1
ATOM 1135 N N . ASP A 1 158 ? 0.624 7.494 -7.768 1.00 93.25 158 ASP A N 1
ATOM 1136 C CA . ASP A 1 158 ? 0.459 8.360 -6.605 1.00 93.25 158 ASP A CA 1
ATOM 1137 C C . ASP A 1 158 ? 1.235 9.672 -6.825 1.00 93.25 158 ASP A C 1
ATOM 1139 O O . ASP A 1 158 ? 2.260 9.692 -7.520 1.00 93.25 158 ASP A O 1
ATOM 1143 N N . ARG A 1 159 ? 0.726 10.780 -6.287 1.00 92.50 159 ARG A N 1
ATOM 1144 C CA . ARG A 1 159 ? 1.316 12.117 -6.383 1.00 92.50 159 ARG A CA 1
ATOM 1145 C C . ARG A 1 159 ? 1.570 12.663 -4.990 1.00 92.50 159 ARG A C 1
ATOM 1147 O O . ARG A 1 159 ? 0.680 12.653 -4.151 1.00 92.50 159 ARG A O 1
ATOM 1154 N N . CYS A 1 160 ? 2.750 13.232 -4.794 1.00 87.25 160 CYS A N 1
ATOM 1155 C CA . CYS A 1 160 ? 3.127 13.888 -3.549 1.00 87.25 160 CYS A CA 1
ATOM 1156 C C . CYS A 1 160 ? 3.887 15.195 -3.874 1.00 87.25 160 CYS A C 1
ATOM 1158 O O . CYS A 1 160 ? 4.699 15.235 -4.806 1.00 87.25 160 CYS A O 1
ATOM 1160 N N . PRO A 1 161 ? 3.650 16.309 -3.159 1.00 78.56 161 PRO A N 1
ATOM 1161 C CA . PRO A 1 161 ? 4.285 17.596 -3.425 1.00 78.56 161 PRO A CA 1
ATOM 1162 C C . PRO A 1 161 ? 5.769 17.577 -3.063 1.00 78.56 161 PRO A C 1
ATOM 1164 O O . PRO A 1 161 ? 6.558 18.351 -3.612 1.00 78.56 161 PRO A O 1
ATOM 1167 N N . ARG A 1 162 ? 6.159 16.699 -2.138 1.00 80.38 162 ARG A N 1
ATOM 1168 C CA . ARG A 1 162 ? 7.536 16.486 -1.707 1.00 80.38 162 ARG A CA 1
ATOM 1169 C C . ARG A 1 162 ? 7.873 15.011 -1.814 1.00 80.38 162 ARG A C 1
ATOM 1171 O O . ARG A 1 162 ? 7.050 14.168 -2.129 1.00 80.38 162 ARG A O 1
ATOM 1178 N N . ARG A 1 163 ? 9.147 14.699 -1.642 1.00 68.94 163 ARG A N 1
ATOM 1179 C CA . ARG A 1 163 ? 9.596 13.315 -1.671 1.00 68.94 163 ARG A CA 1
ATOM 1180 C C . ARG A 1 163 ? 9.116 12.644 -0.378 1.00 68.94 163 ARG A C 1
ATOM 1182 O O . ARG A 1 163 ? 9.593 13.055 0.681 1.00 68.94 163 ARG A O 1
ATOM 1189 N N . CYS A 1 164 ? 8.234 11.635 -0.454 1.00 60.66 164 CYS A N 1
ATOM 1190 C CA . CYS A 1 164 ? 7.982 10.742 0.689 1.00 60.66 164 CYS A CA 1
ATOM 1191 C C . CYS A 1 164 ? 9.354 10.206 1.159 1.00 60.66 164 CYS A C 1
ATOM 1193 O O . CYS A 1 164 ? 10.245 9.956 0.330 1.00 60.66 164 CYS A O 1
ATOM 1195 N N . CYS A 1 165 ? 9.576 10.093 2.473 1.00 53.62 165 CYS A N 1
ATOM 1196 C CA . CYS A 1 165 ? 10.847 9.589 2.997 1.00 53.62 165 CYS A CA 1
ATOM 1197 C C . CYS A 1 165 ? 11.191 8.252 2.321 1.00 53.62 165 CYS A C 1
ATOM 1199 O O . CYS A 1 165 ? 10.363 7.349 2.265 1.00 53.62 165 CYS A O 1
ATOM 1201 N N . ALA A 1 166 ? 12.399 8.141 1.757 1.00 50.19 166 ALA A N 1
ATOM 1202 C CA . ALA A 1 166 ? 12.816 6.908 1.099 1.00 50.19 166 ALA A CA 1
ATOM 1203 C C . ALA A 1 166 ? 12.825 5.751 2.117 1.00 50.19 166 ALA A C 1
ATOM 1205 O O . ALA A 1 166 ? 13.232 5.983 3.263 1.00 50.19 166 ALA A O 1
ATOM 1206 N N . PRO A 1 167 ? 12.461 4.516 1.717 1.00 50.47 167 PRO A N 1
ATOM 1207 C CA . PRO A 1 167 ? 12.609 3.358 2.587 1.00 50.47 167 PRO A CA 1
ATOM 1208 C C . PRO A 1 167 ? 14.056 3.301 3.090 1.00 50.47 167 PRO A C 1
ATOM 1210 O O . PRO A 1 167 ? 15.005 3.488 2.320 1.00 50.47 167 PRO A O 1
ATOM 1213 N N . SER A 1 168 ? 14.242 3.064 4.391 1.00 43.78 168 SER A N 1
ATOM 1214 C CA . SER A 1 168 ? 15.551 3.136 5.069 1.00 43.78 168 SER A CA 1
ATOM 1215 C C . SER A 1 168 ? 16.630 2.236 4.440 1.00 43.78 168 SER A C 1
ATOM 1217 O O . SER A 1 168 ? 17.827 2.503 4.582 1.00 43.78 168 SER A O 1
ATOM 1219 N N . ALA A 1 169 ? 16.216 1.223 3.673 1.00 39.81 169 ALA A N 1
ATOM 1220 C CA . ALA A 1 169 ? 17.074 0.338 2.891 1.00 39.81 169 ALA A CA 1
ATOM 1221 C C . ALA A 1 169 ? 17.825 1.031 1.735 1.00 39.81 169 ALA A C 1
ATOM 1223 O O . ALA A 1 169 ? 18.823 0.490 1.263 1.00 39.81 169 ALA A O 1
ATOM 1224 N N . TRP A 1 170 ? 17.370 2.197 1.259 1.00 43.22 170 TRP A N 1
ATOM 1225 C CA . TRP A 1 170 ? 17.876 2.852 0.038 1.00 43.22 170 TRP A CA 1
ATOM 1226 C C . TRP A 1 170 ? 18.594 4.187 0.285 1.00 43.22 170 TRP A C 1
ATOM 1228 O O . TRP A 1 170 ? 18.834 4.957 -0.644 1.00 43.22 170 TRP A O 1
ATOM 1238 N N . SER A 1 171 ? 19.000 4.455 1.529 1.00 35.44 171 SER A N 1
ATOM 1239 C CA . SER A 1 171 ? 19.953 5.526 1.829 1.00 35.44 171 SER A CA 1
ATOM 1240 C C . SER A 1 171 ? 21.393 5.026 1.627 1.00 35.44 171 SER A C 1
ATOM 1242 O O . SER A 1 171 ? 21.795 4.056 2.266 1.00 35.44 171 SER A O 1
ATOM 1244 N N . PRO A 1 172 ? 22.251 5.704 0.840 1.00 34.84 172 PRO A N 1
ATOM 1245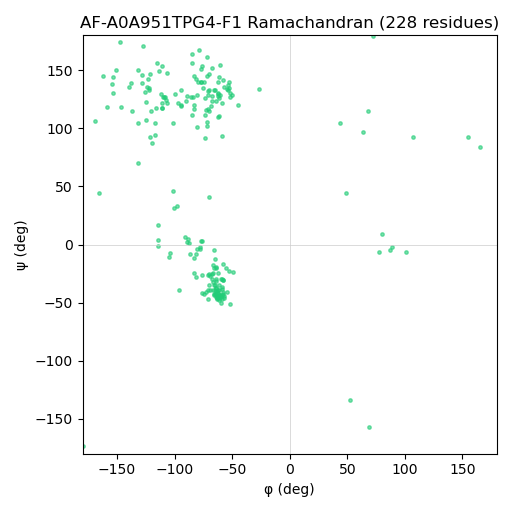 C CA . PRO A 1 172 ? 23.678 5.366 0.756 1.00 34.84 172 PRO A CA 1
ATOM 1246 C C . PRO A 1 172 ? 24.407 5.416 2.114 1.00 34.84 172 PRO A C 1
ATOM 1248 O O . PRO A 1 172 ? 25.508 4.878 2.245 1.00 34.84 172 PRO A O 1
ATOM 1251 N N . ARG A 1 173 ? 23.807 6.064 3.128 1.00 36.41 173 ARG A N 1
ATOM 1252 C CA . ARG A 1 173 ? 24.341 6.162 4.496 1.00 36.41 173 ARG A CA 1
ATOM 1253 C C . ARG A 1 173 ? 23.961 4.984 5.400 1.00 36.41 173 ARG A C 1
ATOM 1255 O O . ARG A 1 173 ? 24.525 4.888 6.482 1.00 36.41 173 ARG A O 1
ATOM 1262 N N . SER A 1 174 ? 23.077 4.074 4.980 1.00 38.16 174 SER A N 1
ATOM 1263 C CA . SER A 1 174 ? 22.675 2.894 5.765 1.00 38.16 174 SER A CA 1
ATOM 1264 C C . SER A 1 174 ? 23.416 1.607 5.376 1.00 38.16 174 SER A C 1
ATOM 1266 O O . SER A 1 174 ? 22.914 0.511 5.599 1.00 38.16 174 SER A O 1
ATOM 1268 N N . ARG A 1 175 ? 24.691 1.700 4.955 1.00 34.12 175 ARG A N 1
ATOM 1269 C CA . ARG A 1 175 ? 25.659 0.584 5.105 1.00 34.12 175 ARG A CA 1
ATOM 1270 C C . ARG A 1 175 ? 26.054 0.366 6.578 1.00 34.12 175 ARG A C 1
ATOM 1272 O O . ARG A 1 175 ? 27.217 0.156 6.903 1.00 34.12 175 ARG A O 1
ATOM 1279 N N . GLY A 1 176 ? 25.079 0.454 7.475 1.00 34.94 176 GLY A N 1
ATOM 1280 C CA . GLY A 1 176 ? 25.170 -0.010 8.847 1.00 34.94 176 GLY A CA 1
ATOM 1281 C C . GLY A 1 176 ? 24.477 -1.359 8.895 1.00 34.94 176 GLY A C 1
ATOM 1282 O O . GLY A 1 176 ? 23.376 -1.500 8.376 1.00 34.94 176 GLY A O 1
ATOM 1283 N N . THR A 1 177 ? 25.156 -2.347 9.464 1.00 35.16 177 THR A N 1
ATOM 1284 C CA . THR A 1 177 ? 24.647 -3.688 9.783 1.00 35.16 177 THR A CA 1
ATOM 1285 C C . THR A 1 177 ? 23.134 -3.724 10.026 1.00 35.16 177 THR A C 1
ATOM 1287 O O . THR A 1 177 ? 22.652 -2.883 10.794 1.00 35.16 177 THR A O 1
ATOM 1290 N N . PRO A 1 178 ? 22.391 -4.692 9.446 1.00 35.03 178 PRO A N 1
ATOM 1291 C CA . PRO A 1 1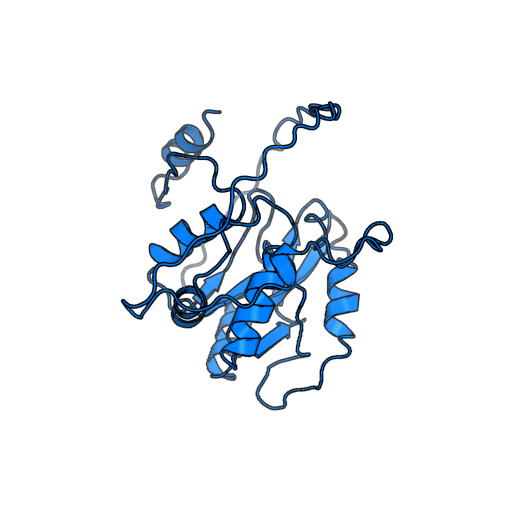78 ? 20.984 -4.871 9.775 1.00 35.03 178 PRO A CA 1
ATOM 1292 C C . PRO A 1 178 ? 20.848 -4.934 11.295 1.00 35.03 178 PRO A C 1
ATOM 1294 O O . PRO A 1 178 ? 21.592 -5.654 11.965 1.00 35.03 178 PRO A O 1
ATOM 1297 N N . SER A 1 179 ? 19.947 -4.117 11.844 1.00 39.34 179 SER A N 1
ATOM 1298 C CA . SER A 1 179 ? 19.691 -4.110 13.281 1.00 39.34 179 SER A CA 1
ATOM 1299 C C . SER A 1 179 ? 19.370 -5.547 13.720 1.00 39.34 179 SER A C 1
ATOM 1301 O O . SER A 1 179 ? 18.608 -6.215 13.017 1.00 39.34 179 SER A O 1
ATOM 1303 N N . PRO A 1 180 ? 19.897 -6.053 14.851 1.00 38.28 180 PRO A N 1
ATOM 1304 C CA . PRO A 1 180 ? 19.645 -7.424 15.308 1.00 38.28 180 PRO A CA 1
ATOM 1305 C C . PRO A 1 180 ? 18.149 -7.783 15.401 1.00 38.28 180 PRO A C 1
ATOM 1307 O O . PRO A 1 180 ? 17.782 -8.951 15.307 1.00 38.28 180 PRO A O 1
ATOM 1310 N N . ALA A 1 181 ? 17.278 -6.774 15.524 1.00 44.81 181 ALA A N 1
ATOM 1311 C CA . ALA A 1 181 ? 15.824 -6.915 15.513 1.00 44.81 181 ALA A CA 1
ATOM 1312 C C . ALA A 1 181 ? 15.236 -7.374 14.160 1.00 44.81 181 ALA A C 1
ATOM 1314 O O . ALA A 1 181 ? 14.169 -7.978 14.151 1.00 44.81 181 ALA A O 1
ATOM 1315 N N . ALA A 1 182 ? 15.920 -7.128 13.036 1.00 38.72 182 ALA A N 1
ATOM 1316 C CA . ALA A 1 182 ? 15.494 -7.551 11.697 1.00 38.72 182 ALA A CA 1
ATOM 1317 C C . ALA A 1 182 ? 15.873 -9.010 11.369 1.00 38.72 182 ALA A C 1
ATOM 1319 O O . ALA A 1 182 ? 15.407 -9.558 10.377 1.00 38.72 182 ALA A O 1
ATOM 1320 N N . VAL A 1 183 ? 16.728 -9.638 12.188 1.00 37.69 183 VAL A N 1
ATOM 1321 C CA . VAL A 1 183 ? 17.252 -11.001 11.967 1.00 37.69 183 VAL A CA 1
ATOM 1322 C C . VAL A 1 183 ? 16.570 -12.034 12.877 1.00 37.69 183 VAL A C 1
ATOM 1324 O O . VAL A 1 183 ? 16.768 -13.236 12.709 1.00 37.69 183 VAL A O 1
ATOM 1327 N N . TRP A 1 184 ? 15.734 -11.611 13.831 1.00 29.83 184 TRP A N 1
ATOM 1328 C CA . TRP A 1 184 ? 15.069 -12.558 14.722 1.00 29.83 184 TRP A CA 1
ATOM 1329 C C . TRP A 1 184 ? 13.810 -13.144 14.066 1.00 29.83 184 TRP A C 1
ATOM 1331 O O . TRP A 1 184 ? 12.883 -12.391 13.764 1.00 29.83 184 TRP A O 1
ATOM 1341 N N . PRO A 1 185 ? 13.706 -14.472 13.877 1.00 37.84 185 PRO A N 1
ATOM 1342 C CA . PRO A 1 185 ? 12.473 -15.062 13.383 1.00 37.84 185 PRO A CA 1
ATOM 1343 C C . PRO A 1 185 ? 11.364 -14.833 14.413 1.00 37.84 185 PRO A C 1
ATOM 1345 O O . PRO A 1 185 ? 11.492 -15.243 15.573 1.00 37.84 185 PRO A O 1
ATOM 1348 N N . ARG A 1 186 ? 10.257 -14.201 13.995 1.00 44.12 186 ARG A N 1
ATOM 1349 C CA . ARG A 1 186 ? 9.002 -14.197 14.759 1.00 44.12 186 ARG A CA 1
ATOM 1350 C C . ARG A 1 186 ? 8.560 -15.650 14.940 1.00 44.12 186 ARG A C 1
ATOM 1352 O O . ARG A 1 186 ? 7.893 -16.227 14.087 1.00 44.12 186 ARG A O 1
ATOM 1359 N N . ARG A 1 187 ? 8.938 -16.270 16.058 1.00 38.06 187 ARG A N 1
ATOM 1360 C CA . ARG A 1 187 ? 8.255 -17.473 16.528 1.00 38.06 187 ARG A CA 1
ATOM 1361 C C . ARG A 1 187 ? 6.875 -17.029 16.993 1.00 38.06 187 ARG A C 1
ATOM 1363 O O . ARG A 1 187 ? 6.763 -16.245 17.931 1.00 38.06 187 ARG A O 1
ATOM 1370 N N . TYR A 1 188 ? 5.852 -17.503 16.293 1.00 38.19 188 TYR A N 1
ATOM 1371 C CA . TYR A 1 188 ? 4.453 -17.378 16.677 1.00 38.19 188 TYR A CA 1
ATOM 1372 C C . TYR A 1 188 ? 4.284 -17.714 18.167 1.00 38.19 188 TYR A C 1
ATOM 1374 O O . TYR A 1 188 ? 4.610 -18.818 18.606 1.00 38.19 188 TYR A O 1
ATOM 1382 N N . ALA A 1 189 ? 3.779 -16.760 18.950 1.00 34.75 189 ALA A N 1
ATOM 1383 C CA . ALA A 1 189 ? 3.308 -17.016 20.303 1.00 34.75 189 ALA A CA 1
ATOM 1384 C C . ALA A 1 189 ? 1.972 -17.764 20.199 1.00 34.75 189 ALA A C 1
ATOM 1386 O O . ALA A 1 189 ? 0.915 -17.161 20.052 1.00 34.75 189 ALA A O 1
ATOM 1387 N N . GLY A 1 190 ? 2.048 -19.092 20.202 1.00 33.16 190 GLY A N 1
ATOM 1388 C CA . GLY A 1 190 ? 0.891 -19.970 20.056 1.00 33.16 190 GLY A CA 1
ATOM 1389 C C . GLY A 1 190 ? 1.203 -21.410 20.446 1.00 33.16 190 GLY A C 1
ATOM 1390 O O . GLY A 1 190 ? 0.879 -22.328 19.705 1.00 33.16 190 GLY A O 1
ATOM 1391 N N . SER A 1 191 ? 1.897 -21.622 21.566 1.00 27.12 191 SER A N 1
ATOM 1392 C CA . SER A 1 191 ? 2.021 -22.932 22.227 1.00 27.12 191 SER A CA 1
ATOM 1393 C C . SER A 1 191 ? 2.397 -22.726 23.704 1.00 27.12 191 SER A C 1
ATOM 1395 O O . SER A 1 191 ? 3.442 -22.130 23.978 1.00 27.12 191 SER A O 1
ATOM 1397 N N . PRO A 1 192 ? 1.569 -23.160 24.674 1.00 29.30 192 PRO A N 1
ATOM 1398 C CA . PRO A 1 192 ? 1.869 -23.020 26.092 1.00 29.30 192 PRO A CA 1
ATOM 1399 C C . PRO A 1 192 ? 2.836 -24.128 26.515 1.00 29.30 192 PRO A C 1
ATOM 1401 O O . PRO A 1 192 ? 2.438 -25.269 26.721 1.00 29.30 192 PRO A O 1
ATOM 1404 N N . GLY A 1 193 ? 4.121 -23.806 26.639 1.00 26.88 193 GLY A N 1
ATOM 1405 C CA . GLY A 1 193 ? 5.086 -24.776 27.151 1.00 26.88 193 GLY A CA 1
ATOM 1406 C C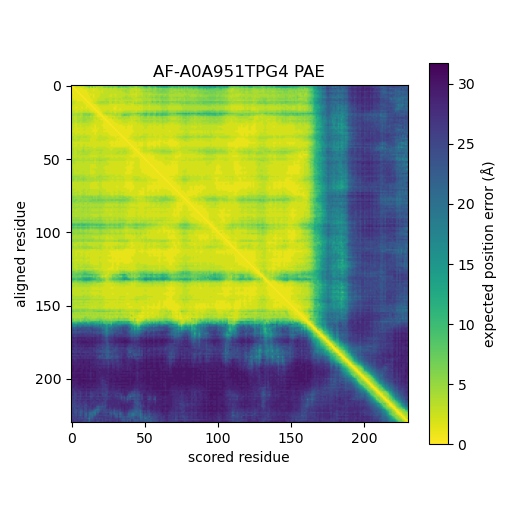 . GLY A 1 193 ? 6.531 -24.386 26.907 1.00 26.88 193 GLY A C 1
ATOM 1407 O O . GLY A 1 193 ? 7.115 -24.810 25.922 1.00 26.88 193 GLY A O 1
ATOM 1408 N N . CYS A 1 194 ? 7.075 -23.554 27.797 1.00 25.19 194 CYS A N 1
ATOM 1409 C CA . CYS A 1 194 ? 8.420 -23.663 28.386 1.00 25.19 194 CYS A CA 1
ATOM 1410 C C . CYS A 1 194 ? 8.914 -22.287 28.837 1.00 25.19 194 CYS A C 1
ATOM 1412 O O . CYS A 1 194 ? 9.567 -21.544 28.110 1.00 25.19 194 CYS A O 1
ATOM 1414 N N . TRP A 1 195 ? 8.649 -21.993 30.106 1.00 27.66 195 TRP A N 1
ATOM 1415 C CA . TRP A 1 195 ? 9.494 -21.112 30.898 1.00 27.66 195 TRP A CA 1
ATOM 1416 C C . TRP A 1 195 ? 10.891 -21.725 31.016 1.00 27.66 195 TRP A C 1
ATOM 1418 O O . TRP A 1 195 ? 10.997 -22.878 31.432 1.00 27.66 195 TRP A O 1
ATOM 1428 N N . ARG A 1 196 ? 11.943 -20.947 30.727 1.00 27.55 196 ARG A N 1
ATOM 1429 C CA . ARG A 1 196 ? 13.225 -20.977 31.457 1.00 27.55 196 ARG A CA 1
ATOM 1430 C C . ARG A 1 196 ? 14.126 -19.794 31.063 1.00 27.55 196 ARG A C 1
ATOM 1432 O O . ARG A 1 196 ? 14.701 -19.748 29.986 1.00 27.55 196 ARG A O 1
ATOM 1439 N N . SER A 1 197 ? 14.209 -18.848 32.000 1.00 27.83 197 SER A N 1
ATOM 1440 C CA . SER A 1 197 ? 15.421 -18.162 32.480 1.00 27.83 197 SER A CA 1
ATOM 1441 C C . SER A 1 197 ? 16.487 -17.675 31.481 1.00 27.83 197 SER A C 1
ATOM 1443 O O . SER A 1 197 ? 17.396 -18.414 31.122 1.00 27.83 197 SER A O 1
ATOM 1445 N N . ALA A 1 198 ? 16.498 -16.361 31.247 1.00 30.48 198 ALA A N 1
ATOM 1446 C CA . ALA A 1 198 ? 17.705 -15.535 31.124 1.00 30.48 198 ALA A CA 1
ATOM 1447 C C . ALA A 1 198 ? 17.332 -14.155 31.702 1.00 30.48 198 ALA A C 1
ATOM 1449 O O . ALA A 1 198 ? 16.335 -13.565 31.311 1.00 30.48 198 ALA A O 1
ATOM 1450 N N . GLY A 1 199 ? 17.949 -13.646 32.764 1.00 25.78 199 GLY A N 1
ATOM 1451 C CA . GLY A 1 199 ? 19.382 -13.405 32.863 1.00 25.78 199 GLY A CA 1
ATOM 1452 C C . GLY A 1 199 ? 19.583 -11.892 32.778 1.00 25.78 199 GLY A C 1
ATOM 1453 O O . GLY A 1 199 ? 19.602 -11.303 31.707 1.00 25.78 199 GLY A O 1
ATOM 1454 N N . ARG A 1 200 ? 19.618 -11.254 33.945 1.00 25.88 200 ARG A N 1
ATOM 1455 C CA . ARG A 1 200 ? 19.630 -9.808 34.183 1.00 25.88 200 ARG A CA 1
ATOM 1456 C C . ARG A 1 200 ? 20.896 -9.168 33.579 1.00 25.88 200 ARG A C 1
ATOM 1458 O O . ARG A 1 200 ? 21.964 -9.314 34.155 1.00 25.88 200 ARG A O 1
ATOM 1465 N N . CYS A 1 201 ? 20.781 -8.389 32.500 1.00 26.34 201 CYS A N 1
ATOM 1466 C CA . CYS A 1 201 ? 21.859 -7.508 32.029 1.00 26.34 201 CYS A CA 1
ATOM 1467 C C . CYS A 1 201 ? 21.385 -6.050 31.989 1.00 26.34 201 CYS A C 1
ATOM 1469 O O . CYS A 1 201 ? 20.836 -5.563 31.007 1.00 26.34 201 CYS A O 1
ATOM 1471 N N . ARG A 1 202 ? 21.623 -5.336 33.096 1.00 25.81 202 ARG A N 1
ATOM 1472 C CA . ARG A 1 202 ? 21.680 -3.871 33.104 1.00 25.81 202 ARG A CA 1
ATOM 1473 C C . ARG A 1 202 ? 22.956 -3.443 32.384 1.00 25.81 202 ARG A C 1
ATOM 1475 O O . ARG A 1 202 ? 24.032 -3.841 32.819 1.00 25.81 202 ARG A O 1
ATOM 1482 N N . ARG A 1 203 ? 22.861 -2.536 31.411 1.00 27.81 203 ARG A N 1
ATOM 1483 C CA . ARG A 1 203 ? 23.886 -1.502 31.199 1.00 27.81 203 ARG A CA 1
ATOM 1484 C C . ARG A 1 203 ? 23.283 -0.274 30.520 1.00 27.81 203 ARG A C 1
ATOM 1486 O O . ARG A 1 203 ? 22.535 -0.371 29.559 1.00 27.81 203 ARG A O 1
ATOM 1493 N N . ARG A 1 204 ? 23.597 0.869 31.130 1.00 24.94 204 ARG A N 1
ATOM 1494 C CA . ARG A 1 204 ? 23.259 2.238 30.742 1.00 24.94 204 ARG A CA 1
ATOM 1495 C C . ARG A 1 204 ? 24.068 2.664 29.514 1.00 24.94 204 ARG A C 1
ATOM 1497 O O . ARG A 1 204 ? 25.272 2.422 29.493 1.00 24.94 204 ARG A O 1
ATOM 1504 N N . SER A 1 205 ? 23.465 3.467 28.643 1.00 28.41 205 SER A N 1
ATOM 1505 C CA . SER A 1 205 ? 24.155 4.533 27.903 1.00 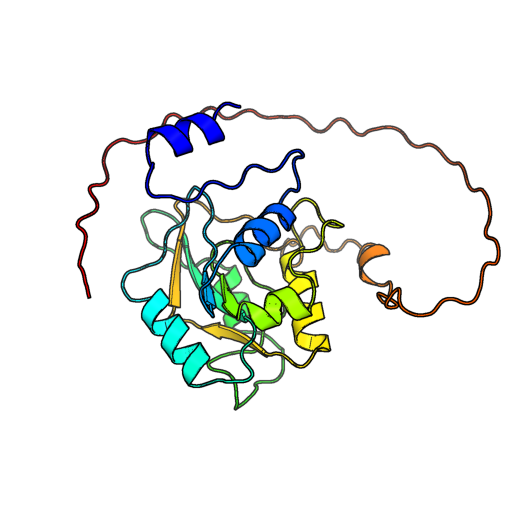28.41 205 SER A CA 1
ATOM 1506 C C . SER A 1 205 ? 23.163 5.644 27.518 1.00 28.41 205 SER A C 1
ATOM 1508 O O . SER A 1 205 ? 21.972 5.409 27.353 1.00 28.41 205 SER A O 1
ATOM 1510 N N . ARG A 1 206 ? 23.679 6.876 27.551 1.00 26.39 206 ARG A N 1
ATOM 1511 C CA . ARG A 1 206 ? 23.016 8.194 27.616 1.00 26.39 206 ARG A CA 1
ATOM 1512 C C . ARG A 1 206 ? 22.310 8.609 26.308 1.00 26.39 206 ARG A C 1
ATOM 1514 O O . ARG A 1 206 ? 22.676 8.089 25.258 1.00 26.39 206 ARG A O 1
ATOM 1521 N N . PRO A 1 207 ? 21.366 9.574 26.349 1.00 26.94 207 PRO A N 1
ATOM 1522 C CA . PRO A 1 207 ? 20.657 10.045 25.162 1.00 26.94 207 PRO A CA 1
ATOM 1523 C C . PRO A 1 207 ? 21.555 10.948 24.306 1.00 26.94 207 PRO A C 1
ATOM 1525 O O . PRO A 1 207 ? 22.222 11.842 24.826 1.00 26.94 207 PRO A O 1
ATOM 1528 N N . ALA A 1 208 ? 21.551 10.726 22.992 1.00 27.20 208 ALA A N 1
ATOM 1529 C CA . ALA A 1 208 ? 22.074 11.680 22.026 1.00 27.20 208 ALA A CA 1
ATOM 1530 C C . ALA A 1 208 ? 20.967 12.692 21.700 1.00 27.20 208 ALA A C 1
ATOM 1532 O O . ALA A 1 208 ? 19.950 12.355 21.099 1.00 27.20 208 ALA A O 1
ATOM 1533 N N . THR A 1 209 ? 21.166 13.931 22.137 1.00 25.16 209 THR A N 1
ATOM 1534 C CA . THR A 1 209 ? 20.432 15.118 21.695 1.00 25.16 209 THR A CA 1
ATOM 1535 C C . THR A 1 209 ? 20.652 15.328 20.197 1.00 25.16 209 THR A C 1
ATOM 1537 O O . THR A 1 209 ? 21.757 15.661 19.775 1.00 25.16 209 THR A O 1
ATOM 1540 N N . GLY A 1 210 ? 19.601 15.123 19.403 1.00 24.92 210 GLY A N 1
ATOM 1541 C CA . GLY A 1 210 ? 19.524 15.491 17.990 1.00 24.92 210 GLY A CA 1
ATOM 1542 C C . GLY A 1 210 ? 18.545 16.649 17.814 1.00 24.92 210 GLY A C 1
ATOM 1543 O O . GLY A 1 210 ? 17.425 16.599 18.310 1.00 24.92 210 GLY A O 1
ATOM 1544 N N . CYS A 1 211 ? 19.023 17.707 17.168 1.00 21.81 211 CYS A N 1
ATOM 1545 C CA . CYS A 1 211 ? 18.402 19.017 17.017 1.00 21.81 211 CYS A CA 1
ATOM 1546 C C . CYS A 1 211 ? 17.050 18.955 16.279 1.00 21.81 211 CYS A C 1
ATOM 1548 O O . CYS A 1 211 ? 16.978 18.442 15.163 1.00 21.81 211 CYS A O 1
ATOM 1550 N N . TRP A 1 212 ? 15.997 19.509 16.885 1.00 21.64 212 TRP A N 1
ATOM 1551 C CA . TRP A 1 212 ? 14.709 19.751 16.235 1.00 21.64 212 TRP A CA 1
ATOM 1552 C C . TRP A 1 212 ? 14.796 21.064 15.459 1.00 21.64 212 TRP A C 1
ATOM 1554 O O . TRP A 1 212 ? 14.972 22.122 16.058 1.00 21.64 212 TRP A O 1
ATOM 1564 N N . THR A 1 213 ? 14.661 21.018 14.136 1.00 22.89 213 THR A N 1
ATOM 1565 C CA . THR A 1 213 ? 14.363 22.218 13.348 1.00 22.89 213 THR A CA 1
ATOM 1566 C C . THR A 1 213 ? 12.882 22.185 13.009 1.00 22.89 213 THR A C 1
ATOM 1568 O O . THR A 1 213 ? 12.429 21.393 12.187 1.00 22.89 213 THR A O 1
ATOM 1571 N N . THR A 1 214 ? 12.117 23.019 13.704 1.00 23.08 214 THR A N 1
ATOM 1572 C CA . THR A 1 214 ? 10.728 23.337 13.393 1.00 23.08 214 THR A CA 1
ATOM 1573 C C . THR A 1 214 ? 10.677 24.122 12.083 1.00 23.08 214 THR A C 1
ATOM 1575 O O . THR A 1 214 ? 11.284 25.183 11.961 1.00 23.08 214 THR A O 1
ATOM 1578 N N . CYS A 1 215 ? 9.931 23.632 11.095 1.00 23.84 215 CYS A N 1
ATOM 1579 C CA . CYS A 1 215 ? 9.541 24.431 9.937 1.00 23.84 215 CYS A CA 1
ATOM 1580 C C . CYS A 1 215 ? 8.020 24.569 9.923 1.00 23.84 215 CYS A C 1
ATOM 1582 O O . CYS A 1 215 ? 7.308 23.720 9.395 1.00 23.84 215 CYS A O 1
ATOM 1584 N N . ASN A 1 216 ? 7.551 25.671 10.513 1.00 24.67 216 ASN A N 1
ATOM 1585 C CA . ASN A 1 216 ? 6.234 26.238 10.246 1.00 24.67 216 ASN A CA 1
ATOM 1586 C C . ASN A 1 216 ? 6.132 26.573 8.751 1.00 24.67 216 ASN A C 1
ATOM 1588 O O . ASN A 1 216 ? 6.918 27.371 8.243 1.00 24.67 216 ASN A O 1
ATOM 1592 N N . GLY A 1 217 ? 5.152 25.996 8.060 1.00 25.53 217 GLY A N 1
ATOM 1593 C CA . GLY A 1 217 ? 4.766 26.378 6.705 1.00 25.53 217 GLY A CA 1
ATOM 1594 C C . GLY A 1 217 ? 3.246 26.416 6.609 1.00 25.53 217 GLY A C 1
ATOM 1595 O O . GLY A 1 217 ? 2.598 25.393 6.790 1.00 25.53 217 GLY A O 1
ATOM 1596 N N . ALA A 1 218 ? 2.697 27.609 6.385 1.00 24.53 218 ALA A N 1
ATOM 1597 C CA . ALA A 1 218 ? 1.268 27.881 6.239 1.00 24.53 218 ALA A CA 1
ATOM 1598 C C . ALA A 1 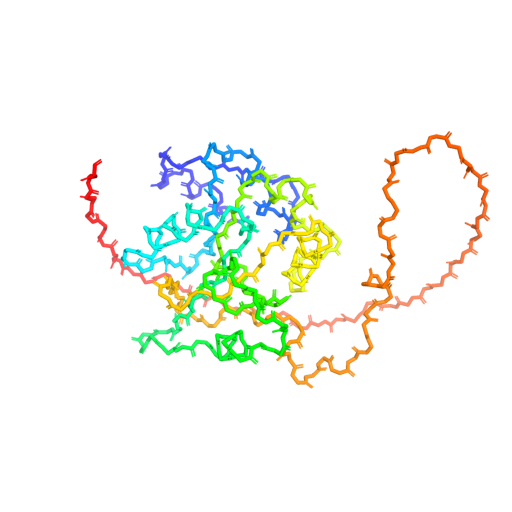218 ? 0.630 27.117 5.051 1.00 24.53 218 ALA A C 1
ATOM 1600 O O . ALA A 1 218 ? 1.334 26.804 4.087 1.00 24.53 218 ALA A O 1
ATOM 1601 N N . PRO A 1 219 ? -0.690 26.845 5.084 1.00 27.00 219 PRO A N 1
ATOM 1602 C CA . PRO A 1 219 ? -1.371 26.088 4.034 1.00 27.00 219 PRO A CA 1
ATOM 1603 C C . PRO A 1 219 ? -1.568 26.922 2.752 1.00 27.00 219 PRO A C 1
ATOM 1605 O O . PRO A 1 219 ? -1.934 28.099 2.846 1.00 27.00 219 PRO A O 1
ATOM 1608 N N . PRO A 1 220 ? -1.393 26.345 1.547 1.00 29.88 220 PRO A N 1
ATOM 1609 C CA . PRO A 1 220 ? -1.906 26.946 0.326 1.00 29.88 220 PRO A CA 1
ATOM 1610 C C . PRO A 1 220 ? -3.422 26.722 0.203 1.00 29.88 220 PRO A C 1
ATOM 1612 O O . PRO A 1 220 ? -3.951 25.664 0.536 1.00 29.88 220 PRO A O 1
ATOM 1615 N N . ARG A 1 221 ? -4.099 27.775 -0.260 1.00 26.59 221 ARG A N 1
ATOM 1616 C CA . ARG A 1 221 ? -5.540 27.859 -0.514 1.00 26.59 221 ARG A CA 1
ATOM 1617 C C . ARG A 1 221 ? -5.936 27.126 -1.804 1.00 26.59 221 ARG A C 1
ATOM 1619 O O . ARG A 1 221 ? -5.146 27.063 -2.740 1.00 26.59 221 ARG A O 1
ATOM 1626 N N . ASP A 1 222 ? -7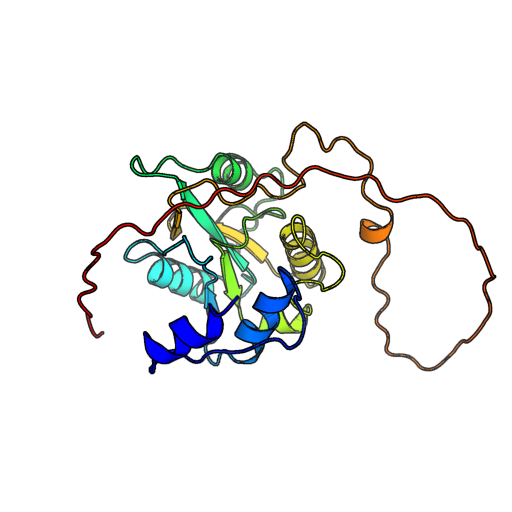.193 26.686 -1.812 1.00 25.70 222 ASP A N 1
ATOM 1627 C CA . ASP A 1 222 ? -8.055 26.350 -2.953 1.00 25.70 222 ASP A CA 1
ATOM 1628 C C . ASP A 1 222 ? -7.643 25.187 -3.871 1.00 25.70 222 ASP A C 1
ATOM 1630 O O . ASP A 1 222 ? -6.954 25.355 -4.874 1.00 25.70 222 ASP A O 1
ATOM 1634 N N . VAL A 1 223 ? -8.218 24.006 -3.602 1.00 25.67 223 VAL A N 1
ATOM 1635 C CA . VAL A 1 223 ? -8.450 22.967 -4.619 1.00 25.67 223 VAL A CA 1
ATOM 1636 C C . VAL A 1 223 ? -9.895 22.477 -4.497 1.00 25.67 223 VAL A C 1
ATOM 1638 O O . VAL A 1 223 ? -10.257 21.747 -3.579 1.00 25.67 223 VAL A O 1
ATOM 1641 N N . THR A 1 224 ? -10.739 22.904 -5.433 1.00 21.34 224 THR A N 1
ATOM 1642 C CA . THR A 1 224 ? -12.117 22.429 -5.624 1.00 21.34 224 THR A CA 1
ATOM 1643 C C . THR A 1 224 ? -12.133 20.982 -6.121 1.00 21.34 224 THR A C 1
ATOM 1645 O O . THR A 1 224 ? -11.653 20.712 -7.223 1.00 21.34 224 THR A O 1
ATOM 1648 N N . PHE A 1 225 ? -12.740 20.064 -5.364 1.00 23.98 225 PHE A N 1
ATOM 1649 C CA . PHE A 1 225 ? -13.087 18.720 -5.837 1.00 23.98 225 PHE A CA 1
ATOM 1650 C C . PHE A 1 225 ? -14.501 18.723 -6.440 1.00 23.98 225 PHE A C 1
ATOM 1652 O O . PHE A 1 225 ? -15.465 19.101 -5.779 1.00 23.98 225 PHE A O 1
ATOM 1659 N N . ARG A 1 226 ? -14.623 18.305 -7.708 1.00 20.41 226 ARG A N 1
ATOM 1660 C CA . ARG A 1 226 ? -15.898 17.912 -8.328 1.00 20.41 226 ARG A CA 1
ATOM 1661 C C . ARG A 1 226 ? -16.055 16.404 -8.192 1.00 20.41 226 ARG A C 1
ATOM 1663 O O . ARG A 1 226 ? -15.234 15.643 -8.699 1.00 20.41 226 ARG A O 1
ATOM 1670 N N . GLU A 1 227 ? -17.121 16.001 -7.524 1.00 23.97 227 GLU A N 1
ATOM 1671 C CA . GLU A 1 227 ? -17.554 14.617 -7.391 1.00 23.97 227 GLU A CA 1
ATOM 1672 C C . GLU A 1 227 ? -18.027 14.093 -8.755 1.00 23.97 227 GLU A C 1
ATOM 1674 O O . GLU A 1 227 ? -18.828 14.735 -9.435 1.00 23.97 227 GLU A O 1
ATOM 1679 N N . THR A 1 228 ? -17.498 12.949 -9.191 1.00 25.11 228 THR A N 1
ATOM 1680 C CA . THR A 1 228 ? -18.066 12.194 -10.314 1.00 25.11 228 THR A CA 1
ATOM 1681 C C . THR A 1 228 ? -18.514 10.857 -9.753 1.00 25.11 228 THR A C 1
ATOM 1683 O O . THR A 1 228 ? -17.685 10.013 -9.417 1.00 25.11 228 THR A O 1
ATOM 1686 N N . SER A 1 229 ? -19.824 10.708 -9.587 1.00 24.19 229 SER A N 1
ATOM 1687 C CA . SER A 1 229 ? -20.467 9.447 -9.237 1.00 24.19 229 SER A CA 1
ATOM 1688 C C . SER A 1 229 ? -20.284 8.451 -10.387 1.00 24.19 229 SER A C 1
ATOM 1690 O O . SER A 1 229 ? -20.489 8.810 -11.549 1.00 24.19 229 SER A O 1
ATOM 1692 N N . LEU A 1 230 ? -19.889 7.221 -10.059 1.00 31.17 230 LEU A N 1
ATOM 1693 C CA . LEU A 1 230 ? -20.077 6.041 -10.906 1.00 31.17 230 LEU A CA 1
ATOM 1694 C C . LEU A 1 230 ? -21.267 5.249 -10.371 1.00 31.17 230 LEU A C 1
ATOM 1696 O O . LEU A 1 230 ? -21.372 5.157 -9.126 1.00 31.17 230 LEU A O 1
#

Mean predicted aligned error: 13.12 Å

pLDDT: mean 75.69, std 29.03, range [20.41, 98.62]

Nearest PDB structures (foldseek):
  6p61-assembly3_C  TM=7.941E-01  e=8.224E-06  Leptospira borgpetersenii serovar Hardjo-bovis str. JB197
  4d11-assembly4_F  TM=7.489E-01  e=3.796E-05  Homo sapiens
  9fnn-assembly1_A  TM=7.048E-01  e=2.547E-05  Escherichia coli
  2z87-assembly3_B  TM=7.824E-01  e=7.570E-04  Escherichia coli
  7spa-assembly1_A  TM=6.622E-01  e=1.921E-03  Paramecium bursaria Chlorella virus CZ-2

Secondary structure (DSSP, 8-state):
--HHHHHHHH-TTS-----SS--GGGHHHHHHHH--SSEEE---TT-EEPTTHHHHHHHHHHH-TTEEEEEEEEEETTTTEEPHHHHHHHT--SPP-TTSSS-B-S---STTEEEEHHHHHHTTSS-TT-SSSSHHHHHHHHHHHTT-EEEEEEEEEEEESSPPPPPGGG-TT--S---GGGSS----S----------------------------PPPP--PPPP---

Solvent-accessible surface area (backbone atoms only — not comparable to full-atom values): 14262 Å² total; per-residue (Å²): 139,59,61,70,59,54,45,54,71,76,37,73,90,55,91,83,82,84,69,95,62,92,43,53,56,23,47,57,40,58,54,58,68,71,49,85,57,70,58,47,73,48,61,46,100,70,38,48,72,42,91,64,13,67,60,44,48,52,52,48,50,70,77,12,80,53,47,31,34,40,28,37,27,39,23,30,30,97,80,53,41,70,40,68,66,45,57,54,28,69,65,36,90,50,74,77,46,94,68,46,88,32,37,28,38,55,62,50,50,66,48,33,25,36,31,29,37,69,54,40,58,72,62,62,38,44,47,75,90,37,51,70,72,42,39,45,38,54,39,36,46,45,37,45,74,73,67,31,38,34,25,33,33,78,82,20,36,24,36,26,68,54,79,74,78,70,42,50,88,73,44,91,83,50,86,56,78,80,57,73,78,80,72,58,78,85,72,77,92,81,73,96,82,80,91,79,90,82,81,92,78,88,81,89,83,83,86,81,90,74,88,85,80,86,78,91,75,84,84,85,82,86,82,89,83,80,86,78,87,129

Sequence (230 aa):
DGSADAVAAAFPDVQLIRSVDNMGAAGRTLGVQAARTPFVAFADDDSWWAPGALATAARCFAQAPRLGLLAARILVGPQERVDPACTAMRHSPLPARADLPGPSVLGFVACGSVVRRAVYLQVGGFSGLLFFAGEELLLAQDLATAGWGVAYVDGCADRCPRRCCAPSAWSPRSRGTPSPAAVWPRRYAGSPGCWRSAGRCRRRSRPATGCWTTCNGAPPRDVTFRETSL

Foldseek 3Di:
DCPQVVCCVVPVVDDDDDDPDQLAPCVVVVVLVPDPDQKDAAADPQKDWDPCLVVVVVVQCVQQVLAFKEAEFEFEAPVRHTDVVLVCQQVPPDDDDPSGQAGFDLFHFRRRMMGRSVLCVVLPHQDSVDNDAQSSNVSSVSSVVVVGTYHYDHSRYMYGNHDRPGRLVPDPPPPDPDDVVVVDDPPDPDDPDDDDDDDDDDDDDDDDDDDDDDDDDDDDDDDDDDDDDD